Protein AF-A0A7K7Z071-F1 (afdb_monomer_lite)

Secondary structure (DSSP, 8-state):
---GGGGGTS-HHHHHHHHHTT---PPP-B-TTS-HHHHHHHHHHHT-S-EEEE-TTT--EEEEE-HHHHHHHHHHTTTTSPPPGGGGSBHHHHT-S--SS---EETTSBHHHHHHHHHHH--SEEEEE-TTS-EEEEEEHHHHHHHHHTT-TT-TTSBHHHHHHT-SS---S-----TTSBHHHHHHHHHH---

Radius of gyration: 19.68 Å; chains: 1; bounding box: 47×42×48 Å

Structure (mmCIF, N/CA/C/O backbone):
data_AF-A0A7K7Z071-F1
#
_entry.id   AF-A0A7K7Z071-F1
#
loop_
_atom_site.group_PDB
_atom_site.id
_atom_site.type_symbol
_atom_site.label_atom_id
_atom_site.label_alt_id
_atom_site.label_comp_id
_atom_site.label_asym_id
_atom_site.label_entity_id
_atom_site.label_seq_id
_atom_site.pdbx_PDB_ins_code
_atom_site.Cartn_x
_atom_site.Cartn_y
_atom_site.Cartn_z
_atom_site.occupancy
_atom_site.B_iso_or_equiv
_atom_site.auth_seq_id
_atom_site.auth_comp_id
_atom_site.auth_asym_id
_atom_site.auth_atom_id
_atom_site.pdbx_PDB_model_num
ATOM 1 N N . GLN A 1 1 ? 2.706 -20.287 21.149 1.00 44.19 1 GLN A N 1
ATOM 2 C CA . GLN A 1 1 ? 2.691 -18.811 21.102 1.00 44.19 1 GLN A CA 1
ATOM 3 C C . GLN A 1 1 ? 4.140 -18.374 21.093 1.00 44.19 1 GLN A C 1
ATOM 5 O O . GLN A 1 1 ? 4.819 -18.647 22.069 1.00 44.19 1 GLN A O 1
ATOM 10 N N . VAL A 1 2 ? 4.618 -17.816 19.980 1.00 44.00 2 VAL A N 1
ATOM 11 C CA . VAL A 1 2 ? 5.956 -17.203 19.903 1.00 44.00 2 VAL A CA 1
ATOM 12 C C . VAL A 1 2 ? 5.896 -15.954 20.774 1.00 44.00 2 VAL A C 1
ATOM 14 O O . VAL A 1 2 ? 5.033 -15.101 20.547 1.00 44.00 2 VAL A O 1
ATOM 17 N N . GLN A 1 3 ? 6.712 -15.884 21.824 1.00 52.66 3 GLN A N 1
ATOM 18 C CA . GLN A 1 3 ? 6.790 -14.670 22.634 1.00 52.66 3 GLN A CA 1
ATOM 19 C C . GLN A 1 3 ? 7.454 -13.582 21.788 1.00 52.66 3 GLN A C 1
ATOM 21 O O . GLN A 1 3 ? 8.418 -13.851 21.083 1.00 52.66 3 GLN A O 1
ATOM 26 N N . ILE A 1 4 ? 6.950 -12.349 21.842 1.00 59.62 4 ILE A N 1
ATOM 27 C CA . ILE A 1 4 ? 7.435 -11.238 21.006 1.00 59.62 4 ILE A CA 1
ATOM 28 C C . ILE A 1 4 ? 8.963 -11.018 21.125 1.00 59.62 4 ILE A C 1
ATOM 30 O O . ILE A 1 4 ? 9.595 -10.613 20.154 1.00 59.62 4 ILE A O 1
ATOM 34 N N . TYR A 1 5 ? 9.570 -11.362 22.265 1.00 55.22 5 TYR A N 1
ATOM 35 C CA . TYR A 1 5 ? 11.022 -11.312 22.482 1.00 55.22 5 TYR A CA 1
ATOM 36 C C . TYR A 1 5 ? 11.827 -12.260 21.579 1.00 55.22 5 TYR A C 1
ATOM 38 O O . TYR A 1 5 ? 12.978 -11.975 21.269 1.00 55.22 5 TYR A O 1
ATOM 46 N N . GLU A 1 6 ? 11.229 -13.352 21.099 1.00 62.66 6 GLU A N 1
ATOM 47 C CA . GLU A 1 6 ? 11.878 -14.274 20.160 1.00 62.66 6 GLU A CA 1
ATOM 48 C C . GLU A 1 6 ? 12.034 -13.639 18.767 1.00 62.66 6 GLU A C 1
ATOM 50 O O . GLU A 1 6 ? 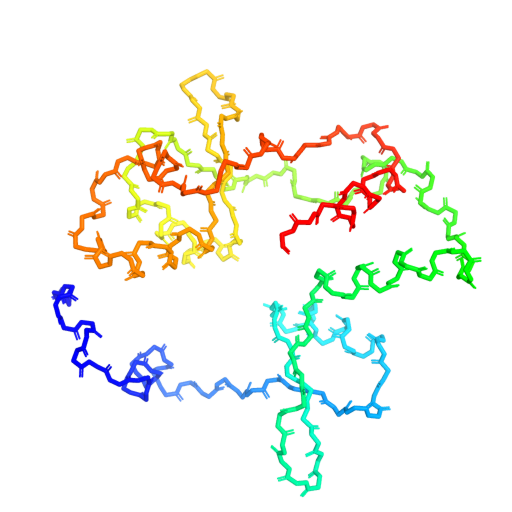12.892 -14.053 17.995 1.00 62.66 6 GLU A O 1
ATOM 55 N N . VAL A 1 7 ? 11.260 -12.597 18.429 1.00 67.19 7 VAL A N 1
ATOM 56 C CA . VAL A 1 7 ? 11.321 -11.953 17.104 1.00 67.19 7 VAL A CA 1
ATOM 57 C C . VAL A 1 7 ? 12.711 -11.373 16.813 1.00 67.19 7 VAL A C 1
ATOM 59 O O . VAL A 1 7 ? 13.150 -11.447 15.664 1.00 67.19 7 VAL A O 1
ATOM 62 N N . GLU A 1 8 ? 13.409 -10.841 17.825 1.00 71.19 8 GLU A N 1
ATOM 63 C CA . GLU A 1 8 ? 14.759 -10.270 17.673 1.00 71.19 8 GLU A CA 1
ATOM 64 C C . GLU A 1 8 ? 15.859 -11.338 17.522 1.00 71.19 8 GLU A C 1
ATOM 66 O O . GLU A 1 8 ? 16.897 -11.062 16.921 1.00 71.19 8 GLU A O 1
ATOM 71 N N . GLU A 1 9 ? 15.624 -12.565 17.994 1.00 80.31 9 GLU A N 1
ATOM 72 C CA . GLU A 1 9 ? 16.598 -13.669 17.939 1.00 80.31 9 GLU A CA 1
ATOM 73 C C . GLU A 1 9 ? 16.594 -14.401 16.584 1.00 80.31 9 GLU A C 1
ATOM 75 O O . GLU A 1 9 ? 17.554 -15.077 16.201 1.00 80.31 9 GLU A O 1
ATOM 80 N N . HIS A 1 10 ? 15.512 -14.267 15.817 1.00 82.00 10 HIS A N 1
ATOM 81 C CA . HIS A 1 10 ? 15.384 -14.897 14.510 1.00 82.00 10 HIS A CA 1
ATOM 82 C C . HIS A 1 10 ? 16.082 -14.097 13.397 1.00 82.00 10 HIS A C 1
ATOM 84 O O . HIS A 1 10 ? 15.976 -12.876 13.288 1.00 82.00 10 HIS A O 1
ATOM 90 N N . LYS A 1 11 ? 16.725 -14.811 12.464 1.00 89.00 11 LYS A N 1
ATOM 91 C CA . LYS A 1 11 ? 17.252 -14.236 11.216 1.00 89.00 11 LYS A CA 1
ATOM 92 C C . LYS A 1 11 ? 16.148 -14.158 10.157 1.00 89.00 11 LYS A C 1
ATOM 94 O O . LYS A 1 11 ? 15.183 -14.918 10.179 1.00 89.00 11 LYS A O 1
ATOM 99 N N . ILE A 1 12 ? 16.327 -13.296 9.151 1.00 88.69 12 ILE A N 1
ATOM 100 C CA . ILE A 1 12 ? 15.419 -13.232 7.985 1.00 88.69 12 ILE A CA 1
ATOM 101 C C . ILE A 1 12 ? 15.274 -14.613 7.324 1.00 88.69 12 ILE A C 1
ATOM 103 O O . ILE A 1 12 ? 14.183 -14.983 6.898 1.00 88.69 12 ILE A O 1
ATOM 107 N N . GLU A 1 13 ? 16.366 -15.374 7.252 1.00 88.88 13 GLU A N 1
ATOM 108 C CA . GLU A 1 13 ? 16.393 -16.740 6.724 1.00 88.88 13 GLU A CA 1
ATOM 109 C C . GLU A 1 13 ? 15.439 -17.673 7.481 1.00 88.88 13 GLU A C 1
ATOM 111 O O . GLU A 1 13 ? 14.549 -18.257 6.864 1.00 88.88 13 GLU A O 1
ATOM 116 N N . THR A 1 14 ? 15.532 -17.722 8.814 1.00 88.75 14 THR A N 1
ATOM 117 C CA . THR A 1 14 ? 14.707 -18.626 9.630 1.00 88.75 14 THR A CA 1
ATOM 118 C C . THR A 1 14 ? 13.226 -18.249 9.572 1.00 88.75 14 THR A C 1
ATOM 120 O O . THR A 1 14 ? 12.366 -19.120 9.450 1.00 88.75 14 THR A O 1
ATOM 123 N N . TRP A 1 15 ? 12.898 -16.952 9.556 1.00 87.38 15 TRP A N 1
ATOM 124 C CA . TRP A 1 15 ? 11.522 -16.491 9.333 1.00 87.38 15 TRP A CA 1
ATOM 125 C C . TRP A 1 15 ? 10.978 -16.881 7.959 1.00 87.38 15 TRP A C 1
ATOM 127 O O . TRP A 1 15 ? 9.810 -17.257 7.841 1.00 87.38 15 TRP A O 1
ATOM 137 N N . ARG A 1 16 ? 11.799 -16.791 6.906 1.00 87.62 16 ARG A N 1
ATOM 138 C CA . ARG A 1 16 ? 11.384 -17.177 5.552 1.00 87.62 16 ARG A CA 1
ATOM 139 C C . ARG A 1 16 ? 11.086 -18.664 5.468 1.00 87.62 16 ARG A C 1
ATOM 141 O O . ARG A 1 16 ? 10.079 -19.015 4.863 1.00 87.62 16 ARG A O 1
ATOM 148 N N . GLU A 1 17 ? 11.910 -19.511 6.070 1.00 86.75 17 GLU A N 1
ATOM 149 C CA . GLU A 1 17 ? 11.680 -20.959 6.107 1.00 86.75 17 GLU A CA 1
ATOM 150 C C . GLU A 1 17 ? 10.373 -21.304 6.825 1.00 86.75 17 GLU A C 1
ATOM 152 O O . GLU A 1 17 ? 9.529 -22.006 6.263 1.00 86.75 17 GLU A O 1
ATOM 157 N N . LEU A 1 18 ? 10.159 -20.731 8.015 1.00 86.19 18 LEU A N 1
ATOM 158 C CA . LEU A 1 18 ? 8.945 -20.933 8.809 1.00 86.19 18 LEU A CA 1
ATOM 159 C C . LEU A 1 18 ? 7.682 -20.445 8.093 1.00 86.19 18 LEU A C 1
ATOM 161 O O . LEU A 1 18 ? 6.667 -21.138 8.087 1.00 86.19 18 LEU A O 1
ATOM 165 N N . TYR A 1 19 ? 7.734 -19.261 7.480 1.00 83.56 19 TYR A N 1
ATOM 166 C CA . TYR A 1 19 ? 6.581 -18.673 6.798 1.00 83.56 19 TYR A CA 1
ATOM 167 C C . TYR A 1 19 ? 6.249 -19.387 5.488 1.00 83.56 19 TYR A C 1
ATOM 169 O O . TYR A 1 19 ? 5.081 -19.540 5.129 1.00 83.56 19 TYR A O 1
ATOM 177 N N . LEU A 1 20 ? 7.275 -19.790 4.740 1.00 84.00 20 LEU A N 1
ATOM 178 C CA . LEU A 1 20 ? 7.083 -20.456 3.461 1.00 84.00 20 LEU A CA 1
ATOM 179 C C . LEU A 1 20 ? 6.743 -21.936 3.630 1.00 84.00 20 LEU A C 1
ATOM 181 O O . LEU A 1 20 ? 6.145 -22.491 2.714 1.00 84.00 20 LEU A O 1
ATOM 185 N N . GLN A 1 21 ? 7.081 -22.566 4.761 1.00 81.81 21 GLN A N 1
ATOM 186 C CA . GLN A 1 21 ? 6.798 -23.982 5.038 1.00 81.81 21 GLN A CA 1
ATOM 187 C C . GLN A 1 21 ? 7.229 -24.902 3.876 1.00 81.81 21 GLN A C 1
ATOM 189 O O . GLN A 1 21 ? 6.513 -25.818 3.481 1.00 81.81 21 GLN A O 1
ATOM 194 N N . GLY A 1 22 ? 8.377 -24.607 3.257 1.00 72.75 22 GLY A N 1
ATOM 195 C CA . GLY A 1 22 ? 8.880 -25.324 2.075 1.00 72.75 22 GLY A CA 1
ATOM 196 C C . GLY A 1 22 ? 8.283 -24.896 0.722 1.00 72.75 22 GLY A C 1
ATOM 197 O O . GLY A 1 22 ? 8.722 -25.382 -0.318 1.00 72.75 22 GLY A O 1
ATOM 198 N N . SER A 1 23 ? 7.330 -23.958 0.683 1.00 77.50 23 SER A N 1
ATOM 199 C CA . SER A 1 23 ? 6.797 -23.370 -0.553 1.00 77.50 23 SER A CA 1
ATOM 200 C C . SER A 1 23 ? 7.772 -22.359 -1.162 1.00 77.50 23 SER A C 1
ATOM 202 O O . SER A 1 23 ? 8.004 -21.272 -0.631 1.00 77.50 23 SER A O 1
ATOM 204 N N . LEU A 1 24 ? 8.318 -22.674 -2.335 1.00 74.19 24 LEU A N 1
ATOM 205 C CA . LEU A 1 24 ? 9.135 -21.729 -3.091 1.00 74.19 24 LEU A CA 1
ATOM 206 C C . LEU A 1 24 ? 8.249 -20.639 -3.708 1.00 74.19 24 LEU A C 1
ATOM 208 O O . LEU A 1 24 ? 7.509 -20.876 -4.661 1.00 74.19 24 LEU A O 1
ATOM 212 N N . LYS A 1 25 ? 8.367 -19.412 -3.194 1.00 81.75 25 LYS A N 1
ATOM 213 C CA . LYS A 1 25 ? 7.889 -18.201 -3.874 1.00 81.75 25 LYS A CA 1
ATOM 214 C C . LYS A 1 25 ? 9.086 -17.493 -4.506 1.00 81.75 25 LYS A C 1
ATOM 216 O O . LYS A 1 25 ? 9.781 -16.763 -3.790 1.00 81.75 25 LYS A O 1
ATOM 221 N N . PRO A 1 26 ? 9.368 -17.728 -5.801 1.00 87.62 26 PRO A N 1
ATOM 222 C CA . PRO A 1 26 ? 10.501 -17.098 -6.459 1.00 87.62 26 PRO A CA 1
ATOM 223 C C . PRO A 1 26 ? 10.331 -15.578 -6.459 1.00 87.62 26 PRO A C 1
ATOM 225 O O . PRO A 1 26 ? 9.215 -15.058 -6.560 1.00 87.62 26 PRO A O 1
ATOM 228 N N . LEU A 1 27 ? 11.450 -14.868 -6.326 1.00 92.19 27 LEU A N 1
ATOM 229 C CA . LEU A 1 27 ? 11.461 -13.417 -6.428 1.00 92.19 27 LEU A CA 1
ATOM 230 C C . LEU A 1 27 ? 11.048 -13.018 -7.845 1.00 92.19 27 LEU A C 1
ATOM 232 O O . LEU A 1 27 ? 11.664 -13.437 -8.821 1.00 92.19 27 LEU A O 1
ATOM 236 N N . VAL A 1 28 ? 10.024 -12.181 -7.946 1.00 96.25 28 VAL A N 1
ATOM 237 C CA . VAL A 1 28 ? 9.636 -11.548 -9.205 1.00 96.25 28 VAL A CA 1
ATOM 238 C C . VAL A 1 28 ? 10.472 -10.285 -9.362 1.00 96.25 28 VAL A C 1
ATOM 240 O O . VAL A 1 28 ? 10.480 -9.446 -8.463 1.00 96.25 28 VAL A O 1
ATOM 243 N N . TYR A 1 29 ? 11.169 -10.151 -10.484 1.00 97.19 29 TYR A N 1
ATOM 244 C CA . TYR A 1 29 ? 12.011 -9.002 -10.812 1.00 97.19 29 TYR A CA 1
ATOM 245 C C . TYR A 1 29 ? 11.895 -8.667 -12.302 1.00 97.19 29 TYR A C 1
ATOM 247 O O . TYR A 1 29 ? 11.277 -9.408 -13.068 1.00 97.19 29 TYR A O 1
ATOM 255 N N . ILE A 1 30 ? 12.474 -7.538 -12.703 1.00 97.94 30 ILE A N 1
ATOM 256 C CA . ILE A 1 30 ? 12.499 -7.078 -14.091 1.00 97.94 30 ILE A CA 1
ATOM 257 C C . ILE A 1 30 ? 13.903 -6.588 -14.480 1.00 97.94 30 ILE A C 1
ATOM 259 O O . ILE A 1 30 ? 14.662 -6.146 -13.616 1.00 97.94 30 ILE A O 1
ATOM 263 N N . SER A 1 31 ? 14.263 -6.673 -15.762 1.00 97.62 31 SER A N 1
ATOM 264 C CA . SER A 1 31 ? 15.505 -6.098 -16.296 1.00 97.62 31 SER A CA 1
ATOM 265 C C . SER A 1 31 ? 15.337 -4.597 -16.570 1.00 97.62 31 SER A C 1
ATOM 267 O O . SER A 1 31 ? 14.242 -4.181 -16.958 1.00 97.62 31 SER A O 1
ATOM 269 N N . PRO A 1 32 ? 16.393 -3.766 -16.449 1.00 96.75 32 PRO A N 1
ATOM 270 C CA . PRO A 1 32 ? 16.332 -2.355 -16.844 1.00 96.75 32 PRO A CA 1
ATOM 271 C C . PRO A 1 32 ? 15.982 -2.127 -18.325 1.00 96.75 32 PRO A C 1
ATOM 273 O O . PRO A 1 32 ? 15.571 -1.026 -18.675 1.00 96.75 32 PRO A O 1
ATOM 276 N N . SER A 1 33 ? 16.132 -3.135 -19.193 1.00 96.31 33 SER A N 1
ATOM 277 C CA . SER A 1 33 ? 15.772 -3.048 -20.615 1.00 96.31 33 SER A CA 1
ATOM 278 C C . SER A 1 33 ? 14.302 -3.364 -20.917 1.00 96.31 33 SER A C 1
ATOM 280 O O . SER A 1 33 ? 13.860 -3.152 -22.047 1.00 96.31 33 SER A O 1
ATOM 282 N N . ASN A 1 34 ? 13.532 -3.877 -19.950 1.00 97.62 34 ASN A N 1
ATOM 283 C CA . ASN A 1 34 ? 12.107 -4.138 -20.149 1.00 97.62 34 ASN A CA 1
ATOM 284 C C . ASN A 1 34 ? 11.280 -2.846 -20.114 1.00 97.62 34 ASN A C 1
ATOM 286 O O . ASN A 1 34 ? 11.696 -1.821 -19.572 1.00 97.62 34 ASN A O 1
ATOM 290 N N . SER A 1 35 ? 10.066 -2.908 -20.663 1.00 97.62 35 SER A N 1
ATOM 291 C CA . SER A 1 35 ? 9.188 -1.744 -20.729 1.00 97.62 35 SER A CA 1
ATOM 292 C C . SER A 1 35 ? 8.519 -1.433 -19.384 1.00 97.62 35 SER A C 1
ATOM 294 O O . SER A 1 35 ? 8.309 -2.303 -18.533 1.00 97.62 35 SER A O 1
ATOM 296 N N . LEU A 1 36 ? 8.084 -0.180 -19.212 1.00 95.50 36 LEU A N 1
ATOM 297 C CA . LEU A 1 36 ? 7.257 0.213 -18.067 1.00 95.50 36 LEU A CA 1
ATOM 298 C C . LEU A 1 36 ? 5.914 -0.538 -18.044 1.00 95.50 36 LEU A C 1
ATOM 300 O O . LEU A 1 36 ? 5.374 -0.802 -16.970 1.00 95.50 36 LEU A O 1
ATOM 304 N N . PHE A 1 37 ? 5.392 -0.916 -19.214 1.00 96.12 37 PHE A N 1
ATOM 305 C CA . PHE A 1 37 ? 4.187 -1.734 -19.326 1.00 96.12 37 PHE A CA 1
ATOM 306 C C . PHE A 1 37 ? 4.393 -3.118 -18.701 1.00 96.12 37 PHE A C 1
ATOM 308 O O . PHE A 1 37 ? 3.570 -3.542 -17.891 1.00 96.12 37 PHE A O 1
ATOM 315 N N . ASP A 1 38 ? 5.518 -3.778 -18.990 1.00 98.00 38 ASP A N 1
ATOM 316 C CA . ASP A 1 38 ? 5.863 -5.072 -18.388 1.00 98.00 38 ASP A CA 1
ATOM 317 C C . ASP A 1 38 ? 5.993 -4.958 -16.864 1.00 98.00 38 ASP A C 1
ATOM 319 O O . ASP A 1 38 ? 5.538 -5.836 -16.128 1.00 98.00 38 ASP A O 1
ATOM 323 N N . ALA A 1 39 ? 6.553 -3.845 -16.375 1.00 97.88 39 ALA A N 1
ATOM 324 C CA . ALA A 1 39 ? 6.645 -3.570 -14.944 1.00 97.88 39 ALA A CA 1
ATOM 325 C C . ALA A 1 39 ? 5.258 -3.447 -14.289 1.00 97.88 39 ALA A C 1
ATOM 327 O O . ALA A 1 39 ? 5.001 -4.087 -13.267 1.00 97.88 39 ALA A O 1
ATOM 328 N N . VAL A 1 40 ? 4.347 -2.667 -14.885 1.00 97.38 40 VAL A N 1
ATOM 329 C CA . VAL A 1 40 ? 2.960 -2.521 -14.403 1.00 97.38 40 VAL A CA 1
ATOM 330 C C . VAL A 1 40 ? 2.227 -3.859 -14.449 1.00 97.38 40 VAL A C 1
ATOM 332 O O . VAL A 1 40 ? 1.603 -4.257 -13.465 1.00 97.38 40 VAL A O 1
ATOM 335 N N . TYR A 1 41 ? 2.342 -4.587 -15.559 1.00 97.94 41 TYR A N 1
ATOM 336 C CA . TYR A 1 41 ? 1.728 -5.899 -15.719 1.00 97.94 41 TYR A CA 1
ATOM 337 C C . TYR A 1 41 ? 2.236 -6.892 -14.667 1.00 97.94 41 TYR A C 1
ATOM 339 O O . TYR A 1 41 ? 1.435 -7.598 -14.054 1.00 97.94 41 TYR A O 1
ATOM 347 N N . SER A 1 42 ? 3.544 -6.908 -14.394 1.00 97.44 42 SER A N 1
ATOM 348 C CA . SER A 1 42 ? 4.159 -7.775 -13.386 1.00 97.44 42 SER A CA 1
ATOM 349 C C . SER A 1 42 ? 3.670 -7.458 -11.966 1.00 97.44 42 SER A C 1
ATOM 351 O O . SER A 1 42 ? 3.254 -8.369 -11.243 1.00 97.44 42 SER A O 1
ATOM 353 N N . LEU A 1 43 ? 3.618 -6.174 -11.585 1.00 97.31 43 LEU A N 1
ATOM 354 C CA . LEU A 1 43 ? 3.085 -5.733 -10.288 1.00 97.31 43 LEU A CA 1
ATOM 355 C C . LEU A 1 43 ? 1.643 -6.227 -10.064 1.00 97.31 43 LEU A C 1
ATOM 357 O O . LEU A 1 43 ? 1.335 -6.790 -9.009 1.00 97.31 43 LEU A O 1
ATOM 361 N N . ILE A 1 44 ? 0.781 -6.075 -11.076 1.00 95.44 44 ILE A N 1
ATOM 362 C CA . ILE A 1 44 ? -0.634 -6.473 -11.026 1.00 95.44 44 ILE A CA 1
ATOM 363 C C . ILE A 1 44 ? -0.776 -7.999 -11.009 1.00 95.44 44 ILE A C 1
ATOM 365 O O . ILE A 1 44 ? -1.437 -8.551 -10.127 1.00 95.44 44 ILE A O 1
ATOM 369 N N . LYS A 1 45 ? -0.131 -8.694 -11.955 1.00 96.06 45 LYS A N 1
ATOM 370 C CA . LYS A 1 45 ? -0.226 -10.152 -12.124 1.00 96.06 45 LYS A CA 1
ATOM 371 C C . LYS A 1 45 ? 0.214 -10.897 -10.871 1.00 96.06 45 LYS A C 1
ATOM 373 O O . LYS A 1 45 ? -0.450 -11.842 -10.450 1.00 96.06 45 LYS A O 1
ATOM 378 N N . HIS A 1 46 ? 1.319 -10.467 -10.269 1.00 94.44 46 HIS A N 1
ATOM 379 C CA . HIS A 1 46 ? 1.883 -11.117 -9.090 1.00 94.44 46 HIS A CA 1
ATOM 380 C C . HIS A 1 46 ? 1.332 -10.562 -7.768 1.00 94.44 46 HIS A C 1
ATOM 382 O O . HIS A 1 46 ? 1.668 -11.093 -6.711 1.00 94.44 46 HIS A O 1
ATOM 388 N N . LYS A 1 47 ? 0.456 -9.544 -7.812 1.00 93.31 47 LYS A N 1
ATOM 389 C CA . LYS A 1 47 ? -0.134 -8.877 -6.637 1.00 93.31 47 LYS A CA 1
ATOM 390 C C . LYS A 1 47 ? 0.936 -8.390 -5.650 1.00 93.31 47 LYS A C 1
ATOM 392 O O . LYS A 1 47 ? 0.826 -8.589 -4.439 1.00 93.31 47 LYS A O 1
ATOM 397 N N . ILE A 1 48 ? 1.989 -7.769 -6.180 1.00 94.50 48 ILE A N 1
ATOM 398 C CA . ILE A 1 48 ? 3.132 -7.259 -5.412 1.00 94.50 48 ILE A CA 1
ATOM 399 C C . ILE A 1 48 ? 3.226 -5.739 -5.518 1.00 94.50 48 ILE A C 1
ATOM 401 O O . ILE A 1 48 ? 2.861 -5.140 -6.519 1.00 94.50 48 ILE A O 1
ATOM 405 N N . HIS A 1 49 ? 3.742 -5.100 -4.469 1.00 94.31 49 HIS A N 1
ATOM 406 C CA . HIS A 1 49 ? 3.848 -3.636 -4.391 1.00 94.31 49 HIS A CA 1
ATOM 407 C C . HIS A 1 49 ? 5.265 -3.117 -4.675 1.00 94.31 49 HIS A C 1
ATOM 409 O O . HIS A 1 49 ? 5.462 -1.907 -4.797 1.00 94.31 49 HIS A O 1
ATOM 415 N N . ARG A 1 50 ? 6.246 -4.023 -4.727 1.00 96.38 50 ARG A N 1
ATOM 416 C CA . ARG A 1 50 ? 7.673 -3.743 -4.891 1.00 96.38 50 ARG A CA 1
ATOM 417 C C . ARG A 1 50 ? 8.213 -4.681 -5.961 1.00 96.38 50 ARG A C 1
ATOM 419 O O . ARG A 1 50 ? 8.158 -5.892 -5.768 1.00 96.38 50 ARG A O 1
ATOM 426 N N . LEU A 1 51 ? 8.710 -4.120 -7.057 1.00 98.12 51 LEU A N 1
ATOM 427 C CA . LEU A 1 51 ? 9.303 -4.860 -8.165 1.00 98.12 51 LEU A CA 1
ATOM 428 C C . LEU A 1 51 ? 10.780 -4.460 -8.294 1.00 98.12 51 LEU A C 1
ATOM 430 O O . LEU A 1 51 ? 11.065 -3.338 -8.720 1.00 98.12 51 LEU A O 1
ATOM 434 N N . PRO A 1 52 ? 11.725 -5.324 -7.892 1.00 98.06 52 PRO A N 1
ATOM 435 C CA . PRO A 1 52 ? 13.147 -5.073 -8.073 1.00 98.06 52 PRO A CA 1
ATOM 436 C C . PRO A 1 52 ? 13.521 -4.988 -9.554 1.00 98.06 52 PRO A C 1
ATOM 438 O O . PRO A 1 52 ? 13.105 -5.826 -10.356 1.00 98.06 52 PRO A O 1
ATOM 441 N N . VAL A 1 53 ? 14.341 -3.997 -9.892 1.00 98.06 53 VAL A N 1
ATOM 442 C CA . VAL A 1 53 ? 15.019 -3.873 -11.183 1.00 98.06 53 VAL A CA 1
ATOM 443 C C . VAL A 1 53 ? 16.426 -4.420 -11.004 1.00 98.06 53 VAL A C 1
ATOM 445 O O . VAL A 1 53 ? 17.205 -3.862 -10.230 1.00 98.06 53 VAL A O 1
ATOM 448 N N . ILE A 1 54 ? 16.732 -5.521 -11.682 1.00 98.06 54 ILE A N 1
ATOM 449 C CA . ILE A 1 54 ? 17.991 -6.252 -11.523 1.00 98.06 54 ILE A CA 1
ATOM 450 C C . ILE A 1 54 ? 18.725 -6.276 -12.858 1.00 98.06 54 ILE A C 1
ATOM 452 O O . ILE A 1 54 ? 18.147 -6.620 -13.892 1.00 98.06 54 ILE A O 1
ATOM 456 N N . GLU A 1 55 ? 20.003 -5.909 -12.840 1.00 97.00 55 GLU A N 1
ATOM 457 C CA . GLU A 1 55 ? 20.868 -6.022 -14.009 1.00 97.00 55 GLU A CA 1
ATOM 458 C C . GLU A 1 55 ? 21.220 -7.501 -14.260 1.00 97.00 55 GLU A C 1
ATOM 460 O O . GLU A 1 55 ? 21.829 -8.128 -13.392 1.00 97.00 55 GLU A O 1
ATOM 465 N N . PRO A 1 56 ? 20.882 -8.084 -15.428 1.00 94.31 56 PRO A N 1
ATOM 466 C CA . PRO A 1 56 ? 21.038 -9.524 -15.647 1.00 94.31 56 PRO A CA 1
ATOM 467 C C . PRO A 1 56 ? 22.486 -10.023 -15.635 1.00 94.31 56 PRO A C 1
ATOM 469 O O . PRO A 1 56 ? 22.716 -11.185 -15.324 1.00 94.31 56 PRO A O 1
ATOM 472 N N . VAL A 1 57 ? 23.447 -9.170 -16.008 1.00 94.12 57 VAL A N 1
ATOM 473 C CA . VAL A 1 57 ? 24.857 -9.568 -16.158 1.00 94.12 57 VAL A CA 1
ATOM 474 C C . VAL A 1 57 ? 25.575 -9.582 -14.811 1.00 94.12 57 VAL A C 1
ATOM 476 O O . VAL A 1 57 ? 26.224 -10.565 -14.475 1.00 94.12 57 VAL A O 1
ATOM 479 N N . SER A 1 58 ? 25.461 -8.503 -14.035 1.00 95.38 58 SER A N 1
ATOM 480 C CA . SER A 1 58 ? 26.129 -8.382 -12.734 1.00 95.38 58 SER A CA 1
ATOM 481 C C . SER A 1 58 ? 25.328 -8.991 -11.581 1.00 95.38 58 SER A C 1
ATOM 483 O O . SER A 1 58 ? 25.900 -9.313 -10.544 1.00 95.38 58 SER A O 1
ATOM 485 N N . GLY A 1 59 ? 24.005 -9.117 -11.732 1.00 93.94 59 GLY A N 1
ATOM 486 C CA . GLY A 1 59 ? 23.091 -9.458 -10.641 1.00 93.94 59 GLY A CA 1
ATOM 487 C C . GLY A 1 59 ? 22.798 -8.291 -9.690 1.00 93.94 59 GLY A C 1
ATOM 488 O O . GLY A 1 59 ? 22.120 -8.484 -8.680 1.00 93.94 59 GLY A O 1
ATOM 489 N N . ASN A 1 60 ? 23.274 -7.078 -9.993 1.00 97.06 60 ASN A N 1
ATOM 490 C CA . ASN A 1 60 ? 23.077 -5.913 -9.136 1.00 97.06 60 ASN A CA 1
ATOM 491 C C . ASN A 1 60 ? 21.609 -5.478 -9.094 1.00 97.06 60 ASN A C 1
ATOM 493 O O . ASN A 1 60 ? 20.941 -5.351 -10.124 1.00 97.06 60 ASN A O 1
ATOM 497 N N . VAL A 1 61 ? 21.123 -5.163 -7.891 1.00 97.31 61 VAL A N 1
ATOM 498 C CA . VAL A 1 61 ? 19.814 -4.530 -7.699 1.00 97.31 61 VAL A CA 1
ATOM 499 C C . VAL A 1 61 ? 19.964 -3.032 -7.941 1.00 97.31 61 VAL A C 1
ATOM 501 O O . VAL A 1 61 ? 20.534 -2.315 -7.123 1.00 97.31 61 VAL A O 1
ATOM 504 N N . LEU A 1 62 ? 19.445 -2.558 -9.071 1.00 97.12 62 LEU A N 1
ATOM 505 C CA . LEU A 1 62 ? 19.554 -1.160 -9.486 1.00 97.12 62 LEU A CA 1
ATOM 506 C C . LEU A 1 62 ? 18.499 -0.280 -8.810 1.00 97.12 62 LEU A C 1
ATOM 508 O O . LEU A 1 62 ? 18.765 0.862 -8.438 1.00 97.12 62 LEU A O 1
ATOM 512 N N . HIS A 1 63 ? 17.269 -0.789 -8.691 1.00 96.25 63 HIS A N 1
ATOM 513 C CA . HIS A 1 63 ? 16.138 -0.017 -8.176 1.00 96.25 63 HIS A CA 1
ATOM 514 C C . HIS A 1 63 ? 15.010 -0.914 -7.644 1.00 96.25 63 HIS A C 1
ATOM 516 O O . HIS A 1 63 ? 14.967 -2.107 -7.929 1.00 96.25 63 HIS A O 1
ATOM 522 N N . ILE A 1 64 ? 14.067 -0.338 -6.892 1.00 97.44 64 ILE A N 1
ATOM 523 C CA . ILE A 1 64 ? 12.799 -0.976 -6.512 1.00 97.44 64 ILE A CA 1
ATOM 524 C C . ILE A 1 64 ? 11.642 -0.110 -7.022 1.00 97.44 64 ILE A C 1
ATOM 526 O O . ILE A 1 64 ? 11.319 0.939 -6.449 1.00 97.44 64 ILE A O 1
ATOM 530 N N . LEU A 1 65 ? 10.988 -0.577 -8.083 1.00 97.19 65 LEU A N 1
ATOM 531 C CA . LEU A 1 65 ? 9.811 0.062 -8.658 1.00 97.19 65 LEU A CA 1
ATOM 532 C C . LEU A 1 65 ? 8.575 -0.178 -7.784 1.00 97.19 65 LEU A C 1
ATOM 534 O O . LEU A 1 65 ? 8.373 -1.258 -7.224 1.00 97.19 65 LEU A O 1
ATOM 538 N N . THR A 1 66 ? 7.729 0.846 -7.682 1.00 95.44 66 THR A N 1
ATOM 539 C CA . THR A 1 66 ? 6.467 0.816 -6.932 1.00 95.44 66 THR A CA 1
ATOM 540 C C . THR A 1 66 ? 5.365 1.487 -7.741 1.00 95.44 66 THR A C 1
ATOM 542 O O . THR A 1 66 ? 5.644 2.384 -8.539 1.00 95.44 66 THR A O 1
ATOM 545 N N . HIS A 1 67 ? 4.104 1.125 -7.480 1.00 94.31 67 HIS A N 1
ATOM 546 C CA . HIS A 1 67 ? 2.941 1.780 -8.093 1.00 94.31 67 HIS A CA 1
ATOM 547 C C . HIS A 1 67 ? 2.992 3.312 -7.952 1.00 94.31 67 HIS A C 1
ATOM 549 O O . HIS A 1 67 ? 2.790 4.021 -8.933 1.00 94.31 67 HIS A O 1
ATOM 555 N N . LYS A 1 68 ? 3.358 3.822 -6.763 1.00 90.44 68 LYS A N 1
ATOM 556 C CA . LYS A 1 68 ? 3.498 5.265 -6.494 1.00 90.44 68 LYS A CA 1
ATOM 557 C C . LYS A 1 68 ? 4.518 5.927 -7.424 1.00 90.44 68 LYS A C 1
ATOM 559 O O . LYS A 1 68 ? 4.238 6.982 -7.980 1.00 90.44 68 LYS A O 1
ATOM 564 N N . ARG A 1 69 ? 5.697 5.320 -7.617 1.00 92.62 69 ARG A N 1
ATOM 565 C CA . ARG A 1 69 ? 6.736 5.893 -8.494 1.00 92.62 69 ARG A CA 1
ATOM 566 C C . ARG A 1 69 ? 6.327 5.869 -9.960 1.00 92.62 69 ARG A C 1
ATOM 568 O O . ARG A 1 69 ? 6.596 6.840 -10.656 1.00 92.62 69 ARG A O 1
ATOM 575 N N . ILE A 1 70 ? 5.672 4.798 -10.406 1.00 93.88 70 ILE A N 1
ATOM 576 C CA . ILE A 1 70 ? 5.170 4.690 -11.780 1.00 93.88 70 ILE A CA 1
ATOM 577 C C . ILE A 1 70 ? 4.099 5.754 -12.034 1.00 93.88 70 ILE A C 1
ATOM 579 O O . ILE A 1 70 ? 4.200 6.490 -13.008 1.00 93.88 70 ILE A O 1
ATOM 583 N N . LEU A 1 71 ? 3.124 5.898 -11.130 1.00 92.31 71 LEU A N 1
ATOM 584 C CA . LEU A 1 71 ? 2.078 6.914 -11.253 1.00 92.31 71 LEU A CA 1
ATOM 585 C C . LEU A 1 71 ? 2.663 8.332 -11.257 1.00 92.31 71 LEU A C 1
ATOM 587 O O . LEU A 1 71 ? 2.310 9.136 -12.112 1.00 92.31 71 LEU A O 1
ATOM 591 N N . LYS A 1 72 ? 3.614 8.618 -10.357 1.00 90.94 72 LYS A N 1
ATOM 592 C CA . LYS A 1 72 ? 4.304 9.913 -10.310 1.00 90.94 72 LYS A CA 1
ATOM 593 C C . LYS A 1 72 ? 5.091 10.190 -11.591 1.00 90.94 72 LYS A C 1
ATOM 595 O O . LYS A 1 72 ? 5.061 11.310 -12.080 1.00 90.94 72 LYS A O 1
ATOM 600 N N . PHE A 1 73 ? 5.770 9.185 -12.145 1.00 91.69 73 PHE A N 1
ATOM 601 C CA . PHE A 1 73 ? 6.455 9.308 -13.431 1.00 91.69 73 PHE A CA 1
ATOM 602 C C . PHE A 1 73 ? 5.465 9.661 -14.548 1.00 91.69 73 PHE A C 1
ATOM 604 O O . PHE A 1 73 ? 5.671 10.650 -15.239 1.00 91.69 73 PHE A O 1
ATOM 611 N N . LEU A 1 74 ? 4.359 8.922 -14.673 1.00 90.44 74 LEU A N 1
ATOM 612 C CA . LEU A 1 74 ? 3.329 9.204 -15.678 1.00 90.44 74 LEU A CA 1
ATOM 613 C C . LEU A 1 74 ? 2.736 10.613 -15.519 1.00 90.44 74 LEU A C 1
ATOM 615 O O . LEU A 1 74 ? 2.551 11.298 -16.516 1.00 90.44 74 LEU A O 1
ATOM 619 N N . HIS A 1 75 ? 2.510 11.064 -14.282 1.00 89.06 75 HIS A N 1
ATOM 620 C CA . HIS A 1 75 ? 2.012 12.410 -13.989 1.00 89.06 75 HIS A CA 1
ATOM 621 C C . HIS A 1 75 ? 3.032 13.519 -14.319 1.00 89.06 75 HIS A C 1
ATOM 623 O O . HIS A 1 75 ? 2.656 14.573 -14.815 1.00 89.06 75 HIS A O 1
ATOM 629 N N . ILE A 1 76 ? 4.336 13.296 -14.108 1.00 89.44 76 ILE A N 1
ATOM 630 C CA . ILE A 1 76 ? 5.384 14.265 -14.496 1.00 89.44 76 ILE A CA 1
ATOM 631 C C . ILE A 1 76 ? 5.412 14.476 -16.018 1.00 89.44 76 ILE A C 1
ATOM 633 O O . ILE A 1 76 ? 5.644 15.589 -16.484 1.00 89.44 76 ILE A O 1
ATOM 637 N N . PHE A 1 77 ? 5.158 13.418 -16.788 1.00 87.94 77 PHE A N 1
ATOM 638 C CA . PHE A 1 77 ? 5.115 13.446 -18.253 1.00 87.94 77 PHE A CA 1
ATOM 639 C C . PHE A 1 77 ? 3.689 13.625 -18.807 1.00 87.94 77 PHE A C 1
ATOM 641 O O . PHE A 1 77 ? 3.439 13.377 -19.984 1.00 87.94 77 PHE A O 1
ATOM 648 N N . ASP A 1 78 ? 2.742 14.082 -17.986 1.00 81.50 78 ASP A N 1
ATOM 649 C CA . ASP A 1 78 ? 1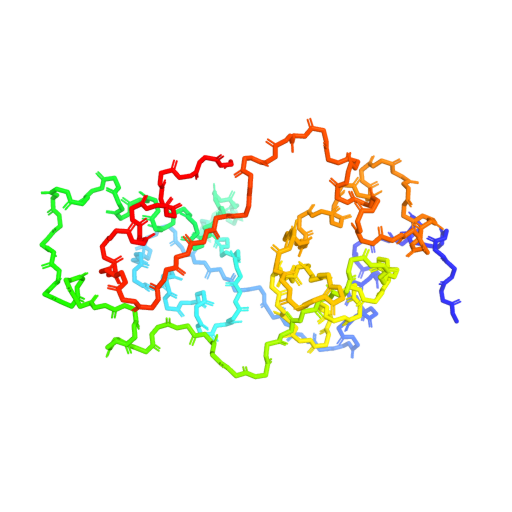.328 14.223 -18.358 1.00 81.50 78 ASP A CA 1
ATOM 650 C C . ASP 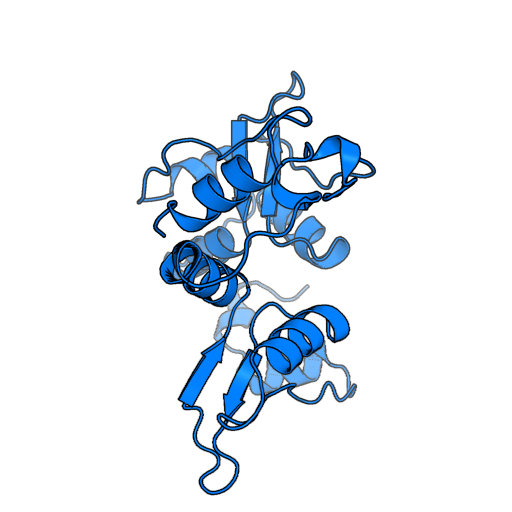A 1 78 ? 1.107 15.173 -19.550 1.00 81.50 78 ASP A C 1
ATOM 652 O O . ASP A 1 78 ? 0.212 14.964 -20.365 1.00 81.50 78 ASP A O 1
ATOM 656 N N . SER A 1 79 ? 1.963 16.187 -19.716 1.00 80.19 79 SER A N 1
ATOM 657 C CA . SER A 1 79 ? 1.911 17.107 -20.860 1.00 80.19 79 SER A CA 1
ATOM 658 C C . SER A 1 79 ? 2.443 16.508 -22.167 1.00 80.19 79 SER A C 1
ATOM 660 O O . SER A 1 79 ? 2.142 17.032 -23.240 1.00 80.19 79 SER A O 1
ATOM 662 N N . THR A 1 80 ? 3.225 15.426 -22.105 1.00 84.50 80 THR A N 1
ATOM 663 C CA . THR A 1 80 ? 3.830 14.778 -23.280 1.00 84.50 80 THR A CA 1
ATOM 664 C C . THR A 1 80 ? 3.102 13.503 -23.699 1.00 84.50 80 THR A C 1
ATOM 666 O O . THR A 1 80 ? 3.308 13.020 -24.813 1.00 84.50 80 THR A O 1
ATOM 669 N N . ILE A 1 81 ? 2.230 12.964 -22.842 1.00 81.44 81 ILE A N 1
ATOM 670 C CA . ILE A 1 81 ? 1.459 11.747 -23.098 1.00 81.44 81 ILE A CA 1
ATOM 671 C C . ILE A 1 81 ? 0.019 12.126 -23.491 1.00 81.44 81 ILE A C 1
ATOM 673 O O . ILE A 1 81 ? -0.639 12.876 -22.771 1.00 81.44 81 ILE A O 1
ATOM 677 N N . PRO A 1 82 ? -0.529 11.598 -24.603 1.00 85.44 82 PRO A N 1
ATOM 678 C CA . PRO A 1 82 ? -1.928 11.819 -24.953 1.00 85.44 82 PRO A CA 1
ATOM 679 C C . PRO A 1 82 ? -2.871 11.359 -23.835 1.00 85.44 82 PRO A C 1
ATOM 681 O O . PRO A 1 82 ? -2.878 10.184 -23.464 1.00 85.44 82 PRO A O 1
ATOM 684 N N . LYS A 1 83 ? -3.707 12.274 -23.330 1.00 84.25 83 LYS A N 1
ATOM 685 C CA . LYS A 1 83 ? -4.663 11.959 -22.264 1.00 84.25 83 LYS A CA 1
ATOM 686 C C . LYS A 1 83 ? -5.795 11.067 -22.781 1.00 84.25 83 LYS A C 1
ATOM 688 O O . LYS A 1 83 ? -6.539 11.474 -23.681 1.00 84.25 83 LYS A O 1
ATOM 693 N N . PRO A 1 84 ? -5.995 9.874 -22.201 1.00 89.25 84 PRO A N 1
ATOM 694 C CA . PRO A 1 84 ? -7.135 9.039 -22.535 1.00 89.25 84 PRO A CA 1
ATOM 695 C C . PRO A 1 84 ? -8.454 9.737 -22.198 1.00 89.25 84 PRO A C 1
ATOM 697 O O . PRO A 1 84 ? -8.609 10.320 -21.127 1.00 89.25 84 PRO A O 1
ATOM 700 N N . ARG A 1 85 ? -9.467 9.593 -23.061 1.00 91.81 85 ARG A N 1
ATOM 701 C CA . ARG A 1 85 ? -10.800 10.186 -22.827 1.00 91.81 85 ARG A CA 1
ATOM 702 C C . ARG A 1 85 ? -11.474 9.680 -21.550 1.00 91.81 85 ARG A C 1
ATOM 704 O O . ARG A 1 85 ? -12.335 10.371 -21.017 1.00 91.81 85 ARG A O 1
ATOM 711 N N . PHE A 1 86 ? -11.101 8.491 -21.071 1.00 93.69 86 PHE A N 1
ATOM 712 C CA . PHE A 1 86 ? -11.662 7.928 -19.846 1.00 93.69 86 PHE A CA 1
ATOM 713 C C . PHE A 1 86 ? -11.265 8.714 -18.592 1.00 93.69 86 PHE A C 1
ATOM 715 O O . PHE A 1 86 ? -11.989 8.628 -17.613 1.00 93.69 86 PHE A O 1
ATOM 722 N N . LEU A 1 87 ? -10.182 9.504 -18.613 1.00 92.81 87 LEU A N 1
ATOM 723 C CA . LEU A 1 87 ? -9.759 10.293 -17.448 1.00 92.81 87 LEU A CA 1
ATOM 724 C C . LEU A 1 87 ? -10.779 11.364 -17.037 1.00 92.81 87 LEU A C 1
ATOM 726 O O . LEU A 1 87 ? -10.852 11.726 -15.869 1.00 92.81 87 LEU A O 1
ATOM 730 N N . LYS A 1 88 ? -11.609 11.809 -17.986 1.00 94.62 88 LYS A N 1
ATOM 731 C CA . LYS A 1 88 ? -12.697 12.765 -17.750 1.00 94.62 88 LYS A CA 1
ATOM 732 C C . LYS A 1 88 ? -13.959 12.126 -17.171 1.00 94.62 88 LYS A C 1
ATOM 734 O O . LYS A 1 88 ? -14.882 12.843 -16.803 1.00 94.62 88 LYS A O 1
ATOM 739 N N . LYS A 1 89 ? -14.039 10.792 -17.157 1.00 97.69 89 LYS A N 1
ATOM 740 C CA . LYS A 1 89 ? -15.139 10.079 -16.505 1.00 97.69 89 LYS A CA 1
ATOM 741 C C . LYS A 1 89 ? -14.913 10.068 -15.000 1.00 97.69 89 LYS A C 1
ATOM 743 O O . LYS A 1 89 ? -13.776 10.101 -14.528 1.00 97.69 89 LYS A O 1
ATOM 748 N N . THR A 1 90 ? -16.008 9.992 -14.265 1.00 97.81 90 THR A N 1
ATOM 749 C CA . THR A 1 90 ? -15.999 9.930 -12.807 1.00 97.81 90 THR A CA 1
ATOM 750 C C . THR A 1 90 ? -15.515 8.572 -12.299 1.00 97.81 90 THR A C 1
ATOM 752 O O . THR A 1 90 ? -15.598 7.557 -13.002 1.00 97.81 90 THR A O 1
ATOM 755 N N . VAL A 1 91 ? -15.043 8.527 -11.050 1.00 96.88 91 VAL A N 1
ATOM 756 C CA . VAL A 1 91 ? -14.650 7.276 -10.374 1.00 96.88 91 VAL A CA 1
ATOM 757 C C . VAL A 1 91 ? -15.774 6.233 -10.432 1.00 96.88 91 VAL A C 1
ATOM 759 O O . VAL A 1 91 ? -15.522 5.057 -10.716 1.00 96.88 91 VAL A O 1
ATOM 762 N N . GLN A 1 92 ? -17.021 6.665 -10.219 1.00 96.31 92 GLN A N 1
ATOM 763 C CA . GLN A 1 92 ? -18.200 5.801 -10.254 1.00 96.31 92 GLN A CA 1
ATOM 764 C C . GLN A 1 92 ? -18.467 5.224 -11.651 1.00 96.31 92 GLN A C 1
ATOM 766 O O . GLN A 1 92 ? -18.713 4.025 -11.774 1.00 96.31 92 GLN A O 1
ATOM 771 N N . GLU A 1 93 ? -18.380 6.036 -12.707 1.00 96.94 93 GLU A N 1
ATOM 772 C CA . GLU A 1 93 ? -18.594 5.576 -14.089 1.00 96.94 93 GLU A CA 1
ATOM 773 C C . GLU A 1 93 ? -17.542 4.563 -14.547 1.00 96.94 93 GLU A C 1
ATOM 775 O O . GLU A 1 93 ? -17.838 3.678 -15.351 1.00 96.94 93 GLU A O 1
ATOM 780 N N . LEU A 1 94 ? -16.308 4.699 -14.059 1.00 96.81 94 LEU A N 1
ATOM 781 C CA . LEU A 1 94 ? -15.220 3.775 -14.371 1.00 96.81 94 LEU A CA 1
ATOM 782 C C . LEU A 1 94 ? -15.231 2.522 -13.492 1.00 96.81 94 LEU A C 1
ATOM 784 O O . LEU A 1 94 ? -14.538 1.559 -13.816 1.00 96.81 94 LEU A O 1
ATOM 788 N N . CYS A 1 95 ? -15.990 2.532 -12.391 1.00 95.75 95 CYS A N 1
ATOM 789 C CA . CYS A 1 95 ? -15.992 1.470 -11.386 1.00 95.75 95 CYS A CA 1
ATOM 790 C C . CYS A 1 95 ? -14.572 1.144 -10.876 1.00 95.75 95 CYS A C 1
ATOM 792 O O . CYS A 1 95 ? -14.236 -0.016 -10.636 1.00 95.75 95 CYS A O 1
ATOM 794 N N . ILE A 1 96 ? -13.726 2.170 -10.720 1.00 94.50 96 ILE A N 1
ATOM 795 C CA . ILE A 1 96 ? -12.357 2.024 -10.208 1.00 94.50 96 ILE A CA 1
ATOM 796 C C . ILE A 1 96 ? -12.389 2.132 -8.685 1.00 94.50 96 ILE A C 1
ATOM 798 O O . ILE A 1 96 ? -12.626 3.200 -8.131 1.00 94.50 96 ILE A O 1
ATOM 802 N N . GLY A 1 97 ? -12.129 1.015 -8.009 1.00 93.56 97 GLY A N 1
ATOM 803 C CA . GLY A 1 97 ? -12.088 0.932 -6.551 1.00 93.56 97 GLY A CA 1
ATOM 804 C C . GLY A 1 97 ? -12.789 -0.314 -6.019 1.00 93.56 97 GLY A C 1
ATOM 805 O O . GLY A 1 97 ? -13.374 -1.094 -6.769 1.00 93.56 97 GLY A O 1
ATOM 806 N N . THR A 1 98 ? -12.732 -0.493 -4.702 1.00 94.88 98 THR A N 1
ATOM 807 C CA . THR A 1 98 ? -13.491 -1.522 -3.984 1.00 94.88 98 THR A CA 1
ATOM 808 C C . THR A 1 98 ? -14.604 -0.824 -3.212 1.00 94.88 98 THR A C 1
ATOM 810 O O . THR A 1 98 ? -14.316 0.072 -2.428 1.00 94.88 98 THR A O 1
ATOM 813 N N . PHE A 1 99 ? -15.861 -1.224 -3.428 1.00 93.75 99 PHE A N 1
ATOM 814 C CA . PHE A 1 99 ? -17.044 -0.549 -2.860 1.00 93.75 99 PHE A CA 1
ATOM 815 C C . PHE A 1 99 ? -17.894 -1.446 -1.945 1.00 93.75 99 PHE A C 1
ATOM 817 O O . PHE A 1 99 ? -18.955 -1.037 -1.484 1.00 93.75 99 PHE A O 1
ATOM 824 N N . ARG A 1 100 ? -17.466 -2.690 -1.714 1.00 93.38 100 ARG A N 1
ATOM 825 C CA . ARG A 1 100 ? -18.152 -3.684 -0.876 1.00 93.38 100 ARG A CA 1
ATOM 826 C C . ARG A 1 100 ? -17.125 -4.428 -0.035 1.00 93.38 100 ARG A C 1
ATOM 828 O O . ARG A 1 100 ? -15.955 -4.467 -0.411 1.00 93.38 100 ARG A O 1
ATOM 835 N N . ASP A 1 101 ? -17.570 -4.993 1.085 1.00 93.25 101 ASP A N 1
ATOM 836 C CA . ASP A 1 101 ? -16.744 -5.793 2.000 1.00 93.25 101 ASP A CA 1
ATOM 837 C C . ASP A 1 101 ? -15.443 -5.088 2.421 1.00 93.25 101 ASP A C 1
ATOM 839 O O . ASP A 1 101 ? -14.360 -5.679 2.449 1.00 93.25 101 ASP A O 1
ATOM 843 N N . LEU A 1 102 ? -15.557 -3.792 2.729 1.00 94.50 102 LEU A N 1
ATOM 844 C CA . LEU A 1 102 ? -14.427 -2.949 3.102 1.00 94.50 102 LEU A CA 1
ATOM 845 C C . LEU A 1 102 ? -13.826 -3.413 4.431 1.00 94.50 102 LEU A C 1
ATOM 847 O O . LEU A 1 102 ? -14.519 -3.540 5.438 1.00 94.50 102 LEU A O 1
ATOM 851 N N . ALA A 1 103 ? -12.513 -3.631 4.436 1.00 96.56 103 ALA A N 1
ATOM 852 C CA . ALA A 1 103 ? -11.763 -3.843 5.662 1.00 96.56 103 ALA A CA 1
ATOM 853 C C . ALA A 1 103 ? -11.550 -2.491 6.358 1.00 96.56 103 ALA A C 1
ATOM 855 O O . ALA A 1 103 ? -10.881 -1.615 5.812 1.00 96.56 103 ALA A O 1
ATOM 856 N N . VAL A 1 104 ? -12.121 -2.335 7.549 1.00 96.69 104 VAL A N 1
ATOM 857 C CA . VAL A 1 104 ? -12.019 -1.142 8.403 1.00 96.69 104 VAL A CA 1
ATOM 858 C C . VAL A 1 104 ? -11.634 -1.564 9.815 1.00 96.69 104 VAL A C 1
ATOM 860 O O . VAL A 1 104 ? -11.778 -2.736 10.166 1.00 96.69 104 VAL A O 1
ATOM 863 N N . VAL A 1 105 ? -11.155 -0.623 10.626 1.00 97.31 105 VAL A N 1
ATOM 864 C CA . VAL A 1 105 ? -10.833 -0.878 12.034 1.00 97.31 105 VAL A CA 1
ATOM 865 C C . VAL A 1 105 ? -11.445 0.207 12.930 1.00 97.31 105 VAL A C 1
ATOM 867 O O . VAL A 1 105 ? -11.299 1.392 12.620 1.00 97.31 105 VAL A O 1
ATOM 870 N N . PRO A 1 106 ? -12.151 -0.149 14.019 1.00 97.56 106 PRO A N 1
ATOM 871 C CA . PRO A 1 106 ? -12.599 0.830 15.003 1.00 97.56 106 PRO A CA 1
ATOM 872 C C . PRO A 1 106 ? -11.412 1.546 15.647 1.00 97.56 106 PRO A C 1
ATOM 874 O O . PRO A 1 106 ? -10.387 0.934 15.940 1.00 97.56 106 PRO A O 1
ATOM 877 N N . GLU A 1 107 ? -11.545 2.838 15.917 1.00 95.75 107 GLU A N 1
ATOM 878 C CA . GLU A 1 107 ? -10.465 3.636 16.507 1.00 95.75 107 GLU A CA 1
ATOM 879 C C . GLU A 1 107 ? -10.073 3.203 17.930 1.00 95.75 107 GLU A C 1
ATOM 881 O O . GLU A 1 107 ? -8.943 3.431 18.362 1.00 95.75 107 GLU A O 1
ATOM 886 N N . THR A 1 108 ? -10.997 2.557 18.641 1.00 96.44 108 THR A N 1
ATOM 887 C CA . THR A 1 108 ? -10.814 1.987 19.981 1.00 96.44 108 THR A CA 1
ATOM 888 C C . THR A 1 108 ? -10.236 0.575 19.958 1.00 96.44 108 THR A C 1
ATOM 890 O O . THR A 1 108 ? -9.798 0.093 21.001 1.00 96.44 108 THR A O 1
ATOM 893 N N . ALA A 1 109 ? -10.215 -0.090 18.796 1.00 96.94 109 ALA A N 1
ATOM 894 C CA . ALA A 1 109 ? -9.684 -1.439 18.678 1.00 96.94 109 ALA A CA 1
ATOM 895 C C . ALA A 1 109 ? -8.166 -1.445 18.925 1.00 96.94 109 ALA A C 1
ATOM 897 O O . ALA A 1 109 ? -7.485 -0.470 18.581 1.00 96.94 109 ALA A O 1
ATOM 898 N N . PRO A 1 110 ? -7.624 -2.529 19.496 1.00 95.25 110 PRO A N 1
ATOM 899 C CA . PRO A 1 110 ? -6.194 -2.659 19.711 1.00 95.25 110 PRO A CA 1
ATOM 900 C C . PRO A 1 110 ? -5.446 -2.826 18.383 1.00 95.25 110 PRO A C 1
ATOM 902 O O . PRO A 1 110 ? -5.985 -3.323 17.388 1.00 95.25 110 PRO A O 1
ATOM 905 N N . VAL A 1 111 ? -4.173 -2.433 18.358 1.00 93.25 111 VAL A N 1
ATOM 906 C CA . VAL A 1 111 ? -3.322 -2.523 17.161 1.00 93.25 111 VAL A CA 1
ATOM 907 C C . VAL A 1 111 ? -3.224 -3.953 16.627 1.00 93.25 111 VAL A C 1
ATOM 909 O O . VAL A 1 111 ? -3.205 -4.133 15.407 1.00 93.25 111 VAL A O 1
ATOM 912 N N . TYR A 1 112 ? -3.200 -4.979 17.487 1.00 92.06 112 TYR A N 1
ATOM 913 C CA . TYR A 1 112 ? -3.119 -6.366 17.010 1.00 92.06 112 TYR A CA 1
ATOM 914 C C . TYR A 1 112 ? -4.303 -6.747 16.103 1.00 92.06 112 TYR A C 1
ATOM 916 O O . TYR A 1 112 ? -4.100 -7.456 15.121 1.00 92.06 112 TYR A O 1
ATOM 924 N N . THR A 1 113 ? -5.504 -6.203 16.338 1.00 95.00 113 THR A N 1
ATOM 925 C CA . THR A 1 113 ? -6.663 -6.421 15.459 1.00 95.00 113 THR A CA 1
ATOM 926 C C . THR A 1 113 ? -6.403 -5.868 14.057 1.00 95.00 113 THR A C 1
ATOM 928 O O . THR A 1 113 ? -6.721 -6.510 13.059 1.00 95.00 113 THR A O 1
ATOM 931 N N . ALA A 1 114 ? -5.764 -4.699 13.941 1.00 95.19 114 ALA A N 1
ATOM 932 C CA . ALA A 1 114 ? -5.367 -4.162 12.640 1.00 95.19 114 ALA A CA 1
ATOM 933 C C . ALA A 1 114 ? -4.334 -5.066 11.936 1.00 95.19 114 ALA A C 1
ATOM 935 O O . ALA A 1 114 ? -4.410 -5.256 10.719 1.00 95.19 114 ALA A O 1
ATOM 936 N N . LEU A 1 115 ? -3.390 -5.648 12.689 1.00 93.25 115 LEU A N 1
ATOM 937 C CA . LEU A 1 115 ? -2.396 -6.592 12.162 1.00 93.25 115 LEU A CA 1
ATOM 938 C C . LEU A 1 115 ? -3.042 -7.876 11.632 1.00 93.25 115 LEU A C 1
ATOM 940 O O . LEU A 1 115 ? -2.708 -8.298 10.524 1.00 93.25 115 LEU A O 1
ATOM 944 N N . GLU A 1 116 ? -3.991 -8.455 12.369 1.00 94.19 116 GLU A N 1
ATOM 945 C CA . GLU A 1 116 ? -4.772 -9.619 11.930 1.00 94.19 116 GLU A CA 1
ATOM 946 C C . GLU A 1 116 ? -5.497 -9.324 10.612 1.00 94.19 116 GLU A C 1
ATOM 948 O O . GLU A 1 116 ? -5.330 -10.046 9.626 1.00 94.19 116 GLU A O 1
ATOM 953 N N . ILE A 1 117 ? -6.190 -8.182 10.529 1.00 96.06 117 ILE A N 1
ATOM 954 C CA . ILE A 1 117 ? -6.878 -7.774 9.298 1.00 96.06 117 ILE A CA 1
ATOM 955 C C . ILE A 1 117 ? -5.884 -7.613 8.133 1.00 96.06 117 ILE A C 1
ATOM 957 O O . ILE A 1 117 ? -6.196 -7.997 7.001 1.00 96.06 117 ILE A O 1
ATOM 961 N N . PHE A 1 118 ? -4.679 -7.073 8.361 1.00 95.00 118 PHE A N 1
ATOM 962 C CA . PHE A 1 118 ? -3.662 -6.964 7.308 1.00 95.00 118 PHE A CA 1
ATOM 963 C C . PHE A 1 118 ? -3.204 -8.321 6.774 1.00 95.00 118 PHE A C 1
ATOM 965 O O . PHE A 1 118 ? -2.981 -8.442 5.563 1.00 95.00 118 PHE A O 1
ATOM 972 N N . VAL A 1 119 ? -3.060 -9.315 7.651 1.00 91.56 119 VAL A N 1
ATOM 973 C CA . VAL A 1 119 ? -2.685 -10.684 7.280 1.00 91.56 119 VAL A CA 1
ATOM 974 C C . VAL A 1 119 ? -3.813 -11.344 6.485 1.00 91.56 119 VAL A C 1
ATOM 976 O O . VAL A 1 119 ? -3.567 -11.849 5.384 1.00 91.56 119 VAL A O 1
ATOM 979 N N . ASP A 1 120 ? -5.046 -11.251 6.980 1.00 93.31 120 ASP A N 1
ATOM 980 C CA . ASP A 1 120 ? -6.204 -11.952 6.422 1.00 93.31 120 ASP A CA 1
ATOM 981 C C . ASP A 1 120 ? -6.691 -11.332 5.113 1.00 93.31 120 ASP A C 1
ATOM 983 O O . ASP A 1 120 ? -6.867 -12.010 4.097 1.00 93.31 120 ASP A O 1
ATOM 987 N N . ARG A 1 121 ? -6.889 -10.010 5.107 1.00 93.69 121 ARG A N 1
ATOM 988 C CA . ARG A 1 121 ? -7.455 -9.283 3.960 1.00 93.69 121 ARG A CA 1
ATOM 989 C C . ARG A 1 121 ? -6.398 -8.866 2.943 1.00 93.69 121 ARG A C 1
ATOM 991 O O . ARG A 1 121 ? -6.748 -8.448 1.841 1.00 93.69 121 ARG A O 1
ATOM 998 N N . ARG A 1 122 ? -5.107 -8.961 3.287 1.00 91.19 122 ARG A N 1
ATOM 999 C CA . ARG A 1 122 ? -3.965 -8.557 2.442 1.00 91.19 122 ARG A CA 1
ATOM 1000 C C . ARG A 1 122 ? -4.058 -7.123 1.907 1.00 91.19 122 ARG A C 1
ATOM 1002 O O . ARG A 1 122 ? -3.483 -6.813 0.864 1.00 91.19 122 ARG A O 1
ATOM 1009 N N . VAL A 1 123 ? -4.686 -6.220 2.659 1.00 94.06 123 VAL A N 1
ATOM 1010 C CA . VAL A 1 123 ? -4.811 -4.788 2.326 1.00 94.06 123 VAL A CA 1
ATOM 1011 C C . VAL A 1 123 ? -3.609 -3.978 2.815 1.00 94.06 123 VAL A C 1
ATOM 1013 O O . VAL A 1 123 ? -2.916 -4.387 3.745 1.00 94.06 123 VAL A O 1
ATOM 1016 N N . SER A 1 124 ? -3.304 -2.853 2.165 1.00 93.00 124 SER A N 1
ATOM 1017 C CA . SER A 1 124 ? -2.155 -1.999 2.517 1.00 93.00 124 SER A CA 1
ATOM 1018 C C . SER A 1 124 ? -2.446 -0.993 3.631 1.00 93.00 124 SER A C 1
ATOM 1020 O O . SER A 1 124 ? -1.514 -0.548 4.302 1.00 93.00 124 SER A O 1
ATOM 1022 N N . ALA A 1 125 ? -3.715 -0.627 3.803 1.00 94.19 125 ALA A N 1
ATOM 1023 C CA . ALA A 1 125 ? -4.190 0.300 4.819 1.00 94.19 125 ALA A CA 1
ATOM 1024 C C . ALA A 1 125 ? -5.649 0.004 5.188 1.00 94.19 125 ALA A C 1
ATOM 1026 O O . ALA A 1 125 ? -6.367 -0.631 4.415 1.00 94.19 125 ALA A O 1
ATOM 1027 N N . LEU A 1 126 ? -6.045 0.466 6.367 1.00 96.19 126 LEU A N 1
ATOM 1028 C CA . LEU A 1 126 ? -7.358 0.336 6.972 1.00 96.19 126 LEU A CA 1
ATOM 1029 C C . LEU A 1 126 ? -7.872 1.736 7.311 1.00 96.19 126 LEU A C 1
ATOM 1031 O O . LEU A 1 126 ? -7.216 2.455 8.076 1.00 96.19 126 LEU A O 1
ATOM 1035 N N . PRO A 1 127 ? -9.027 2.143 6.764 1.00 95.75 127 PRO A N 1
ATOM 1036 C CA . PRO A 1 127 ? -9.759 3.280 7.290 1.00 95.75 127 PRO A CA 1
ATOM 1037 C C . PRO A 1 127 ? -10.084 3.032 8.762 1.00 95.75 127 PRO A C 1
ATOM 1039 O O . PRO A 1 127 ? -10.580 1.962 9.131 1.00 95.75 127 PRO A O 1
ATOM 1042 N N . VAL A 1 128 ? -9.783 4.025 9.590 1.00 95.50 128 VAL A N 1
ATOM 1043 C CA . VAL A 1 128 ? -10.083 4.013 11.017 1.00 95.50 128 VAL A CA 1
ATOM 1044 C C . VAL A 1 128 ? -11.404 4.729 11.223 1.00 95.50 128 VAL A C 1
ATOM 1046 O O . VAL A 1 128 ? -11.542 5.876 10.792 1.00 95.50 128 VAL A O 1
ATOM 1049 N N . ILE A 1 129 ? -12.366 4.053 11.846 1.00 95.69 129 ILE A N 1
ATOM 1050 C CA . ILE A 1 129 ? -13.732 4.557 12.016 1.00 95.69 129 ILE A CA 1
ATOM 1051 C C . ILE A 1 129 ? -14.077 4.805 13.484 1.00 95.69 129 ILE A C 1
ATOM 1053 O O . ILE A 1 129 ? -13.612 4.084 14.368 1.00 95.69 129 ILE A O 1
ATOM 1057 N N . ASN A 1 130 ? -14.898 5.822 13.733 1.00 95.06 130 ASN A N 1
ATOM 1058 C CA . ASN A 1 130 ? -15.518 6.054 15.038 1.00 95.06 130 ASN A CA 1
ATOM 1059 C C . ASN A 1 130 ? -16.840 5.277 15.183 1.00 95.06 130 ASN A C 1
ATOM 1061 O O . ASN A 1 130 ? -17.308 4.637 14.239 1.00 95.06 130 ASN A O 1
ATOM 1065 N N . ASP A 1 131 ? -17.477 5.384 16.351 1.00 95.31 131 ASP A N 1
ATOM 1066 C CA . ASP A 1 131 ? -18.755 4.715 16.649 1.00 95.31 131 ASP A CA 1
ATOM 1067 C C . ASP A 1 131 ? -19.918 5.189 15.755 1.00 95.31 131 ASP A C 1
ATOM 1069 O O . ASP A 1 131 ? -20.895 4.469 15.563 1.00 95.31 131 ASP A O 1
ATOM 1073 N N . ALA A 1 132 ? -19.807 6.384 15.164 1.00 95.88 132 ALA A N 1
ATOM 1074 C CA . ALA A 1 132 ? -20.765 6.908 14.189 1.00 95.88 132 ALA A CA 1
ATOM 1075 C C . ALA A 1 132 ? -20.510 6.397 12.754 1.00 95.88 132 ALA A C 1
ATOM 1077 O O . ALA A 1 132 ? -21.208 6.802 11.825 1.00 95.88 132 ALA A O 1
ATOM 1078 N N . GLY A 1 133 ? -19.504 5.538 12.549 1.00 91.62 133 GLY A N 1
ATOM 1079 C CA . GLY A 1 133 ? -19.121 5.006 11.238 1.00 91.62 133 GLY A CA 1
ATOM 1080 C C . GLY A 1 133 ? -18.365 5.998 10.349 1.00 91.62 133 GLY A C 1
ATOM 1081 O O . GLY A 1 133 ? -18.203 5.753 9.154 1.00 91.62 133 GLY A O 1
ATOM 1082 N N . GLN A 1 134 ? -17.900 7.120 10.899 1.00 92.38 134 GLN A N 1
ATOM 1083 C CA . GLN A 1 134 ? -17.149 8.134 10.160 1.00 92.38 134 GLN A CA 1
ATOM 1084 C C . GLN A 1 134 ? -15.658 7.805 10.157 1.00 92.38 134 GLN A C 1
ATOM 1086 O O . GLN A 1 134 ? -15.107 7.382 11.173 1.00 92.38 134 GLN A O 1
ATOM 1091 N N . VAL A 1 135 ? -14.990 8.051 9.027 1.00 92.31 135 VAL A N 1
ATOM 1092 C CA . VAL A 1 135 ? -13.536 7.882 8.910 1.00 92.31 135 VAL A CA 1
ATOM 1093 C C . VAL A 1 135 ? -12.833 9.016 9.652 1.00 92.31 135 VAL A C 1
ATOM 1095 O O . VAL A 1 135 ? -12.955 10.181 9.282 1.00 92.31 135 VAL A O 1
ATOM 1098 N N . VAL A 1 136 ? -12.073 8.658 10.681 1.00 91.50 136 VAL A N 1
ATOM 1099 C CA . VAL A 1 136 ? -11.306 9.580 11.537 1.00 91.50 136 VAL A CA 1
ATOM 1100 C C . VAL A 1 136 ? -9.795 9.443 11.348 1.00 91.50 136 VAL A C 1
ATOM 1102 O O . VAL A 1 136 ? -9.023 10.231 11.889 1.00 91.50 136 VAL A O 1
ATOM 1105 N N . GLY A 1 137 ? -9.350 8.449 10.579 1.00 91.62 137 GLY A N 1
ATOM 1106 C CA . GLY A 1 137 ? -7.937 8.209 10.324 1.00 91.62 137 GLY A CA 1
ATOM 1107 C C . GLY A 1 137 ? -7.692 7.118 9.288 1.00 91.62 137 GLY A C 1
ATOM 1108 O O . GLY A 1 137 ? -8.616 6.478 8.788 1.00 91.62 137 GLY A O 1
ATOM 1109 N N . LEU A 1 138 ? -6.418 6.895 8.975 1.00 92.81 138 LEU A N 1
ATOM 1110 C CA . LEU A 1 138 ? -5.963 5.822 8.096 1.00 92.81 138 LEU A CA 1
ATOM 1111 C C . LEU A 1 138 ? -4.757 5.146 8.742 1.00 92.81 138 LEU A C 1
ATOM 1113 O O . LEU A 1 138 ? -3.710 5.779 8.885 1.00 92.81 138 LEU A O 1
ATOM 1117 N N . TYR A 1 139 ? -4.897 3.876 9.112 1.00 93.00 139 TYR A N 1
ATOM 1118 C CA . TYR A 1 139 ? -3.814 3.067 9.665 1.00 93.00 139 TYR A CA 1
ATOM 1119 C C . TYR A 1 139 ? -3.269 2.136 8.582 1.00 93.00 139 TYR A C 1
ATOM 1121 O O . TYR A 1 139 ? -4.022 1.436 7.917 1.00 93.00 139 TYR A O 1
ATOM 1129 N N . SER A 1 140 ? -1.966 2.133 8.348 1.00 92.44 140 SER A N 1
ATOM 1130 C CA . SER A 1 140 ? -1.321 1.468 7.217 1.00 92.44 140 SER A CA 1
ATOM 1131 C C . SER A 1 140 ? -0.196 0.545 7.662 1.00 92.44 140 SER A C 1
ATOM 1133 O O . SER A 1 140 ? 0.338 0.660 8.763 1.00 92.44 140 SER A O 1
ATOM 1135 N N . ARG A 1 141 ? 0.250 -0.341 6.765 1.00 90.31 141 ARG A N 1
ATOM 1136 C CA . ARG A 1 141 ? 1.442 -1.169 7.029 1.00 90.31 141 ARG A CA 1
ATOM 1137 C C . ARG A 1 141 ? 2.706 -0.339 7.285 1.00 90.31 141 ARG A C 1
ATOM 1139 O O . ARG A 1 141 ? 3.650 -0.859 7.866 1.00 90.31 141 ARG A O 1
ATOM 1146 N N . PHE A 1 142 ? 2.746 0.918 6.840 1.00 86.00 142 PHE A N 1
ATOM 1147 C CA . PHE A 1 142 ? 3.858 1.822 7.132 1.00 86.00 142 PHE A CA 1
ATOM 1148 C C . PHE A 1 142 ? 3.904 2.207 8.619 1.00 86.00 142 PHE A C 1
ATOM 1150 O O . PHE A 1 142 ? 4.984 2.341 9.180 1.00 86.00 142 PHE A O 1
ATOM 1157 N N . ASP A 1 143 ? 2.754 2.280 9.288 1.00 86.19 143 ASP A N 1
ATOM 1158 C CA . ASP A 1 143 ? 2.668 2.628 10.715 1.00 86.19 143 ASP A CA 1
ATOM 1159 C C . ASP A 1 143 ? 3.164 1.515 11.621 1.00 86.19 143 ASP A C 1
ATOM 1161 O O . ASP A 1 143 ? 3.791 1.766 12.645 1.00 86.19 143 ASP A O 1
ATOM 1165 N N . VAL A 1 144 ? 2.962 0.273 11.191 1.00 84.88 144 VAL A N 1
ATOM 1166 C CA . VAL A 1 144 ? 3.496 -0.908 11.873 1.00 84.88 144 VAL A CA 1
ATOM 1167 C C . VAL A 1 144 ? 5.028 -0.857 11.931 1.00 84.88 144 VAL A C 1
ATOM 1169 O O . VAL A 1 144 ? 5.627 -1.225 12.938 1.00 84.88 144 VAL A O 1
ATOM 1172 N N . ILE A 1 145 ? 5.679 -0.336 10.882 1.00 81.50 145 ILE A N 1
ATOM 1173 C CA . ILE A 1 145 ? 7.140 -0.151 10.860 1.00 81.50 145 ILE A CA 1
ATOM 1174 C C . ILE A 1 145 ? 7.569 0.876 11.916 1.00 81.50 145 ILE A C 1
ATOM 1176 O O . ILE A 1 145 ? 8.637 0.729 12.506 1.00 81.50 145 ILE A O 1
ATOM 1180 N N . HIS A 1 146 ? 6.745 1.889 12.192 1.00 77.75 146 HIS A N 1
ATOM 1181 C CA . HIS A 1 146 ? 7.045 2.885 13.218 1.00 77.75 146 HIS A CA 1
ATOM 1182 C C . HIS A 1 146 ? 7.046 2.277 14.628 1.00 77.75 146 HIS A C 1
ATOM 1184 O O . HIS A 1 146 ? 7.950 2.569 15.409 1.00 77.75 146 HIS A O 1
ATOM 1190 N N . LEU A 1 147 ? 6.114 1.359 14.917 1.00 76.81 147 LEU A N 1
ATOM 1191 C CA . LEU A 1 147 ? 6.097 0.597 16.175 1.00 76.81 147 LEU A CA 1
ATOM 1192 C C . LEU A 1 147 ? 7.367 -0.246 16.348 1.00 76.81 147 LEU A C 1
ATOM 1194 O O . LEU A 1 147 ? 7.956 -0.294 17.429 1.00 76.81 147 LEU A O 1
ATOM 1198 N N . ALA A 1 148 ? 7.825 -0.879 15.262 1.00 75.31 148 ALA A N 1
ATOM 1199 C CA . ALA A 1 148 ? 9.082 -1.622 15.264 1.00 75.31 148 ALA A CA 1
ATOM 1200 C C . ALA A 1 148 ? 10.287 -0.697 15.518 1.00 75.31 148 ALA A C 1
ATOM 1202 O O . ALA A 1 148 ? 11.124 -0.990 16.369 1.00 75.31 148 ALA A O 1
ATOM 1203 N N . ALA A 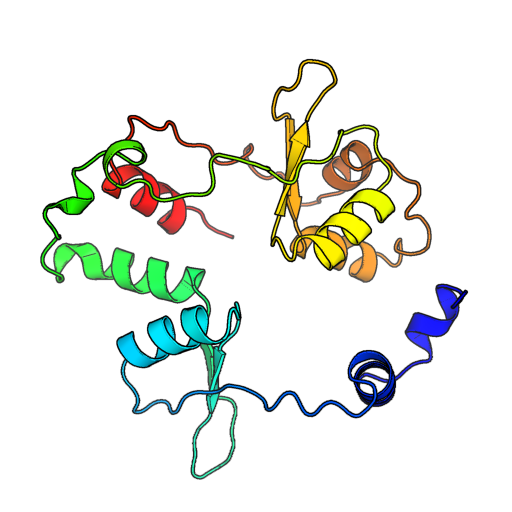1 149 ? 10.348 0.448 14.830 1.00 73.69 149 ALA A N 1
ATOM 1204 C CA . ALA A 1 149 ? 11.441 1.413 14.951 1.00 73.69 149 ALA A CA 1
ATOM 1205 C C . ALA A 1 149 ? 11.562 2.014 16.362 1.00 73.69 149 ALA A C 1
ATOM 1207 O O . ALA A 1 149 ? 12.671 2.254 16.833 1.00 73.69 149 ALA A O 1
ATOM 1208 N N . GLN A 1 150 ? 10.437 2.225 17.048 1.00 73.81 150 GLN A N 1
ATOM 1209 C CA . GLN A 1 150 ? 10.402 2.727 18.423 1.00 73.81 150 GLN A CA 1
ATOM 1210 C C . GLN A 1 150 ? 10.609 1.633 19.484 1.00 73.81 150 GLN A C 1
ATOM 1212 O O . GLN A 1 150 ? 10.621 1.939 20.674 1.00 73.81 150 GLN A O 1
ATOM 1217 N N . LYS A 1 151 ? 10.762 0.363 19.078 1.00 72.31 151 LYS A N 1
ATOM 1218 C CA . LYS A 1 151 ? 10.794 -0.809 19.972 1.00 72.31 151 LYS A CA 1
ATOM 1219 C C . LYS A 1 151 ? 9.565 -0.926 20.888 1.00 72.31 151 LYS A C 1
ATOM 1221 O O . LYS A 1 151 ? 9.621 -1.544 21.947 1.00 72.31 151 LYS A O 1
ATOM 1226 N N . THR A 1 152 ? 8.436 -0.354 20.475 1.00 70.75 152 THR A N 1
ATOM 1227 C CA . THR A 1 152 ? 7.160 -0.383 21.209 1.00 70.75 152 THR A CA 1
ATOM 1228 C C . THR A 1 152 ? 6.259 -1.536 20.770 1.00 70.75 152 THR A C 1
ATOM 1230 O O . THR A 1 152 ? 5.141 -1.670 21.259 1.00 70.75 152 THR A O 1
ATOM 1233 N N . TYR A 1 153 ? 6.757 -2.427 19.908 1.00 68.94 153 TYR A N 1
ATOM 1234 C CA . TYR A 1 153 ? 6.046 -3.613 19.420 1.00 68.94 153 TYR A CA 1
ATOM 1235 C C . TYR A 1 153 ? 5.652 -4.612 20.529 1.00 68.94 153 TYR A C 1
ATOM 1237 O O . TYR A 1 153 ? 4.845 -5.498 20.277 1.00 68.94 153 TYR A O 1
ATOM 1245 N N . ASN A 1 154 ? 6.169 -4.457 21.755 1.00 71.50 154 ASN A N 1
ATOM 1246 C CA . ASN A 1 154 ? 5.732 -5.208 22.939 1.00 71.50 154 ASN A CA 1
ATOM 1247 C C . ASN A 1 154 ? 4.340 -4.793 23.449 1.00 71.50 154 ASN A C 1
ATOM 1249 O O . ASN A 1 154 ? 3.748 -5.522 24.237 1.00 71.50 154 ASN A O 1
ATOM 1253 N N . ASN A 1 155 ? 3.821 -3.633 23.032 1.00 78.06 155 ASN A N 1
ATOM 1254 C CA . ASN A 1 155 ? 2.548 -3.093 23.501 1.00 78.06 155 ASN A CA 1
ATOM 1255 C C . ASN A 1 155 ? 1.555 -2.933 22.339 1.00 78.06 155 ASN A C 1
ATOM 1257 O O . ASN A 1 155 ? 1.295 -1.828 21.864 1.00 78.06 155 ASN A O 1
ATOM 1261 N N . LEU A 1 156 ? 1.025 -4.060 21.856 1.00 85.00 156 LEU A N 1
ATOM 1262 C CA . LEU A 1 156 ? 0.043 -4.102 20.761 1.00 85.00 156 LEU A CA 1
ATOM 1263 C C . LEU A 1 156 ? -1.411 -3.942 21.238 1.00 85.00 156 LEU A C 1
ATOM 1265 O O . LEU A 1 156 ? -2.321 -3.895 20.408 1.00 85.00 156 LEU A O 1
ATOM 1269 N N . ASP A 1 157 ? -1.616 -3.844 22.553 1.00 88.69 157 ASP A N 1
ATOM 1270 C CA . ASP A 1 157 ? -2.924 -3.632 23.180 1.00 88.69 157 ASP A CA 1
ATOM 1271 C C . ASP A 1 157 ? -3.357 -2.159 23.161 1.00 88.69 157 ASP A C 1
ATOM 1273 O O . ASP A 1 157 ? -4.523 -1.855 23.419 1.00 88.69 157 ASP A O 1
ATOM 1277 N N . ILE A 1 158 ? -2.450 -1.233 22.817 1.00 90.56 158 ILE A N 1
ATOM 1278 C CA . ILE A 1 158 ? -2.817 0.171 22.610 1.00 90.56 158 ILE A CA 1
ATOM 1279 C C . ILE A 1 158 ? -3.858 0.292 21.500 1.00 90.56 158 ILE A C 1
ATOM 1281 O O . ILE A 1 158 ? -3.835 -0.444 20.509 1.00 90.56 158 ILE A O 1
ATOM 1285 N N . SER A 1 159 ? -4.749 1.269 21.643 1.00 93.75 159 SER A N 1
ATOM 1286 C CA . SER A 1 159 ? -5.756 1.538 20.618 1.00 93.75 159 SER A CA 1
ATOM 1287 C C . SER A 1 159 ? -5.121 2.056 19.324 1.00 93.75 159 SER A C 1
ATOM 1289 O O . SER A 1 159 ? -4.113 2.771 19.342 1.00 93.75 159 SER A O 1
ATOM 1291 N N . VAL A 1 160 ? -5.751 1.775 18.182 1.00 93.25 160 VAL A N 1
ATOM 1292 C CA . VAL A 1 160 ? -5.339 2.325 16.880 1.00 93.25 160 VAL A CA 1
ATOM 1293 C C . VAL A 1 160 ? -5.330 3.858 16.903 1.00 93.25 160 VAL A C 1
ATOM 1295 O O . VAL A 1 160 ? -4.425 4.473 16.339 1.00 93.25 160 VAL A O 1
ATOM 1298 N N . ARG A 1 161 ? -6.284 4.496 17.598 1.00 91.94 161 ARG A N 1
ATOM 1299 C CA . ARG A 1 161 ? -6.296 5.955 17.804 1.00 91.94 161 ARG A CA 1
ATOM 1300 C C . ARG A 1 161 ? -5.016 6.446 18.478 1.00 91.94 161 ARG A C 1
ATOM 1302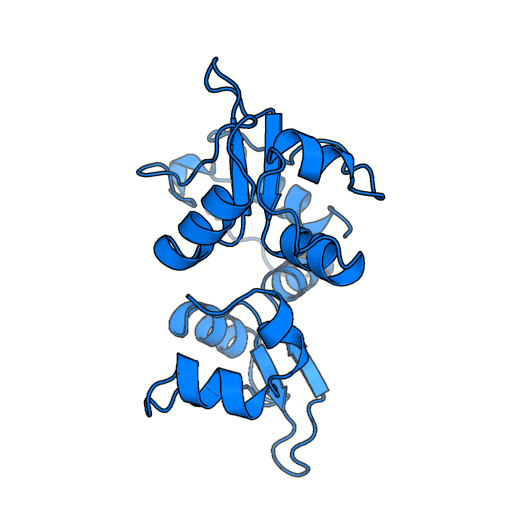 O O . ARG A 1 161 ? -4.460 7.467 18.078 1.00 91.94 161 ARG A O 1
ATOM 1309 N N . GLU A 1 162 ? -4.563 5.752 19.513 1.00 89.94 162 GLU A N 1
ATOM 1310 C CA . GLU A 1 162 ? -3.362 6.121 20.257 1.00 89.94 162 GLU A CA 1
ATOM 1311 C C . GLU A 1 162 ? -2.095 5.891 19.429 1.00 89.94 162 GLU A C 1
ATOM 1313 O O . GLU A 1 162 ? -1.251 6.783 19.351 1.00 89.94 162 GLU A O 1
ATOM 1318 N N . ALA A 1 163 ? -2.023 4.777 18.698 1.00 88.88 163 ALA A N 1
ATOM 1319 C CA . ALA A 1 163 ? -0.943 4.519 17.747 1.00 88.88 163 ALA A CA 1
ATOM 1320 C C . ALA A 1 163 ? -0.856 5.604 16.653 1.00 88.88 163 ALA A C 1
ATOM 1322 O O . ALA A 1 163 ? 0.235 6.043 16.294 1.00 88.88 163 ALA A O 1
ATOM 1323 N N . LEU A 1 164 ? -1.996 6.092 16.148 1.00 87.31 164 LEU A N 1
ATOM 1324 C CA . LEU A 1 164 ? -2.031 7.192 15.178 1.00 87.31 164 LEU A CA 1
ATOM 1325 C C . LEU A 1 164 ? -1.521 8.519 15.759 1.00 87.31 164 LEU A C 1
ATOM 1327 O O . LEU A 1 164 ? -0.870 9.276 15.040 1.00 87.31 164 LEU A O 1
ATOM 1331 N N . ARG A 1 165 ? -1.781 8.802 17.043 1.00 85.12 165 ARG A N 1
ATOM 1332 C CA . ARG A 1 165 ? -1.293 10.016 17.729 1.00 85.12 165 ARG A CA 1
ATOM 1333 C C . ARG A 1 165 ? 0.221 10.026 17.923 1.00 85.12 165 ARG A C 1
ATOM 1335 O O . ARG A 1 165 ? 0.805 11.098 18.016 1.00 85.12 165 ARG A O 1
ATOM 1342 N N . GLN A 1 166 ? 0.851 8.855 17.979 1.00 78.94 166 GLN A N 1
ATOM 1343 C CA . GLN A 1 166 ? 2.302 8.722 18.134 1.00 78.94 166 GLN A CA 1
ATOM 1344 C C . GLN A 1 166 ? 3.082 9.013 16.841 1.00 78.94 166 GLN A C 1
ATOM 1346 O O . GLN A 1 166 ? 4.313 9.038 16.866 1.00 78.94 166 GLN A O 1
ATOM 1351 N N . ARG A 1 167 ? 2.403 9.259 15.711 1.00 75.56 167 ARG A N 1
ATOM 1352 C CA . ARG A 1 167 ? 3.061 9.680 14.469 1.00 75.56 167 ARG A CA 1
ATOM 1353 C C . ARG A 1 167 ? 3.733 11.042 14.664 1.00 75.56 167 ARG A C 1
ATOM 1355 O O . ARG A 1 167 ? 3.067 12.053 14.855 1.00 75.56 167 ARG A O 1
ATOM 1362 N N . SER A 1 168 ? 5.058 11.075 14.535 1.00 56.38 168 SER A N 1
ATOM 1363 C CA . SER A 1 168 ? 5.862 12.306 14.564 1.00 56.38 168 SER A CA 1
ATOM 1364 C C . SER A 1 168 ? 5.617 13.231 13.366 1.00 56.38 168 SER A C 1
ATOM 1366 O O . SER A 1 168 ? 5.905 14.423 13.438 1.00 56.38 168 SER A O 1
ATOM 1368 N N . VAL A 1 169 ? 5.067 12.699 12.272 1.00 55.88 169 VAL A N 1
ATOM 1369 C CA . VAL A 1 169 ? 4.654 13.468 11.096 1.00 55.88 169 VAL A CA 1
ATOM 1370 C C . VAL A 1 169 ? 3.136 13.575 11.121 1.00 55.88 169 VAL A C 1
ATOM 1372 O O . VAL A 1 169 ? 2.427 12.593 10.890 1.00 55.88 169 VAL A O 1
ATOM 1375 N N . CYS A 1 170 ? 2.648 14.775 11.432 1.00 45.19 170 CYS A N 1
ATOM 1376 C CA . CYS A 1 170 ? 1.254 15.151 11.245 1.00 45.19 170 CYS A CA 1
ATOM 1377 C C . CYS A 1 170 ? 0.928 14.992 9.754 1.00 45.19 170 CYS A C 1
ATOM 1379 O O . CYS A 1 170 ? 1.354 15.802 8.935 1.00 45.19 170 CYS A O 1
ATOM 1381 N N . LEU A 1 171 ? 0.243 13.911 9.385 1.00 51.62 171 LEU A N 1
ATOM 1382 C CA . LEU A 1 171 ? -0.392 13.829 8.076 1.00 51.62 171 LEU A CA 1
ATOM 1383 C C . LEU A 1 171 ? -1.565 14.810 8.103 1.00 51.62 171 LEU A C 1
ATOM 1385 O O . LEU A 1 171 ? -2.444 14.685 8.959 1.00 51.62 171 LEU A O 1
ATOM 1389 N N . GLU A 1 172 ? -1.549 15.788 7.198 1.00 53.62 172 GLU A N 1
ATOM 1390 C CA . GLU A 1 172 ? -2.690 16.653 6.898 1.00 53.62 172 GLU A CA 1
ATOM 1391 C C . GLU A 1 172 ? -3.880 15.786 6.464 1.00 53.62 172 GLU A C 1
ATOM 1393 O O . GLU A 1 172 ? -4.071 15.486 5.292 1.00 53.62 172 GLU A O 1
ATOM 1398 N N . GLY A 1 173 ? -4.675 15.341 7.436 1.00 67.44 173 GLY A N 1
ATOM 1399 C CA . GLY A 1 173 ? -5.893 14.575 7.201 1.00 67.44 173 GLY A CA 1
ATOM 1400 C C . GLY A 1 173 ? -5.699 13.241 6.467 1.00 67.44 173 GLY A C 1
ATOM 1401 O O . GLY A 1 173 ? -4.606 12.798 6.117 1.00 67.44 173 GLY A O 1
ATOM 1402 N N . VAL A 1 174 ? -6.815 12.545 6.267 1.00 80.50 174 VAL A N 1
ATOM 1403 C CA . VAL A 1 174 ? -6.883 11.408 5.346 1.00 80.50 174 VAL A CA 1
ATOM 1404 C C . VAL A 1 174 ? -7.250 11.962 3.979 1.00 80.50 174 VAL A C 1
ATOM 1406 O O . VAL A 1 174 ? -8.281 12.620 3.835 1.00 80.50 174 VAL A O 1
ATOM 1409 N N . LEU A 1 175 ? -6.437 11.670 2.967 1.00 86.38 175 LEU A N 1
ATOM 1410 C CA . LEU A 1 175 ? -6.772 12.010 1.589 1.00 86.38 175 LEU A CA 1
ATOM 1411 C C . LEU A 1 175 ? -8.017 11.245 1.157 1.00 86.38 175 LEU A C 1
ATOM 1413 O O . LEU A 1 175 ? -8.062 10.015 1.211 1.00 86.38 175 LEU A O 1
ATOM 1417 N N . THR A 1 176 ? -9.025 11.988 0.718 1.00 90.88 176 THR A N 1
ATOM 1418 C CA . THR A 1 176 ? -10.313 11.448 0.290 1.00 90.88 176 THR A CA 1
ATOM 1419 C C . THR A 1 176 ? -10.662 11.927 -1.115 1.00 90.88 176 THR A C 1
ATOM 1421 O O . THR A 1 176 ? -10.079 12.875 -1.650 1.00 90.88 176 THR A O 1
ATOM 1424 N N . CYS A 1 177 ? -11.591 11.214 -1.742 1.00 94.00 177 CYS A N 1
ATOM 1425 C CA . CYS A 1 177 ? -12.245 11.621 -2.977 1.00 94.00 177 CYS A CA 1
ATOM 1426 C C . CYS A 1 177 ? -13.705 11.162 -2.953 1.00 94.00 177 CYS A C 1
ATOM 1428 O O . CYS A 1 177 ? -14.060 10.239 -2.212 1.00 94.00 177 CYS A O 1
ATOM 1430 N N . TYR A 1 178 ? -14.539 11.791 -3.769 1.00 95.44 178 TYR A N 1
ATOM 1431 C CA . TYR A 1 178 ? -15.932 11.441 -3.962 1.00 95.44 178 TYR A CA 1
ATOM 1432 C C . TYR A 1 178 ? -16.138 10.625 -5.245 1.00 95.44 178 TYR A C 1
ATOM 1434 O O . TYR A 1 178 ? -15.416 10.805 -6.226 1.00 95.44 178 TYR A O 1
ATOM 1442 N N . PRO A 1 179 ? -17.181 9.776 -5.302 1.00 96.12 179 PRO A N 1
ATOM 1443 C CA . PRO A 1 179 ? -17.467 8.957 -6.484 1.00 96.12 179 PRO A CA 1
ATOM 1444 C C . PRO A 1 179 ? -17.736 9.760 -7.766 1.00 96.12 179 PRO A C 1
ATOM 1446 O O . PRO A 1 179 ? -17.539 9.241 -8.863 1.00 96.12 179 PRO A O 1
ATOM 1449 N N . HIS 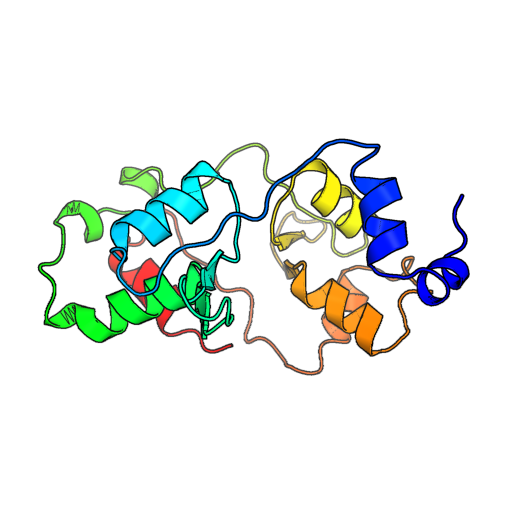A 1 180 ? -18.193 11.006 -7.623 1.00 96.81 180 HIS A N 1
ATOM 1450 C CA . HIS A 1 180 ? -18.527 11.911 -8.722 1.00 96.81 180 HIS A CA 1
ATOM 1451 C C . HIS A 1 180 ? -17.338 12.763 -9.192 1.00 96.81 180 HIS A C 1
ATOM 1453 O O . HIS A 1 180 ? -17.493 13.547 -10.125 1.00 96.81 180 HIS A O 1
ATOM 1459 N N . GLU A 1 181 ? -16.166 12.639 -8.562 1.00 97.44 181 GLU A N 1
ATOM 1460 C CA . GLU A 1 181 ? -14.969 13.339 -9.024 1.00 97.44 181 GLU A CA 1
ATOM 1461 C C . GLU A 1 181 ? -14.425 12.700 -10.312 1.00 97.44 181 GLU A C 1
ATOM 1463 O O . GLU A 1 181 ? -14.418 11.464 -10.425 1.00 97.44 181 GLU A O 1
ATOM 1468 N N . PRO A 1 182 ? -13.953 13.507 -11.281 1.00 97.00 182 PRO A N 1
ATOM 1469 C CA . PRO A 1 182 ? -13.212 13.020 -12.440 1.00 97.00 182 PRO A CA 1
ATOM 1470 C C . PRO A 1 182 ? -11.960 12.238 -12.034 1.00 97.00 182 PRO A C 1
ATOM 1472 O O . PRO A 1 182 ? -11.251 12.603 -11.095 1.00 97.00 182 PRO A O 1
ATOM 1475 N N . MET A 1 183 ? -11.640 11.176 -12.777 1.00 95.44 183 MET A N 1
ATOM 1476 C CA . MET A 1 183 ? -10.456 10.357 -12.493 1.00 95.44 183 MET A CA 1
ATOM 1477 C C . MET A 1 183 ? -9.145 11.149 -12.623 1.00 95.44 183 MET A C 1
ATOM 1479 O O . MET A 1 183 ? -8.189 10.862 -11.904 1.00 95.44 183 MET A O 1
ATOM 1483 N N . GLU A 1 184 ? -9.090 12.146 -13.512 1.00 93.75 184 GLU A N 1
ATOM 1484 C CA . GLU A 1 184 ? -7.936 13.048 -13.633 1.00 93.75 184 GLU A CA 1
ATOM 1485 C C . GLU A 1 184 ? -7.630 13.798 -12.331 1.00 93.75 184 GLU A C 1
ATOM 1487 O O . GLU A 1 184 ? -6.488 13.766 -11.876 1.00 93.75 184 GLU A O 1
ATOM 1492 N N . ASP A 1 185 ? -8.644 14.363 -11.674 1.00 94.50 185 ASP A N 1
ATOM 1493 C CA . ASP A 1 185 ? -8.470 15.118 -10.428 1.00 94.50 185 ASP A CA 1
ATOM 1494 C C . ASP A 1 185 ? -7.983 14.219 -9.284 1.00 94.50 185 ASP A C 1
ATOM 1496 O O . ASP A 1 185 ? -7.138 14.611 -8.471 1.00 94.50 185 ASP A O 1
ATOM 1500 N N . VAL A 1 186 ? -8.479 12.979 -9.239 1.00 94.38 186 VAL A N 1
ATOM 1501 C CA . VAL A 1 186 ? -8.065 11.981 -8.246 1.00 94.38 186 VAL A CA 1
ATOM 1502 C C . VAL A 1 186 ? -6.613 11.553 -8.466 1.00 94.38 186 VAL A C 1
ATOM 1504 O O . VAL A 1 186 ? -5.846 11.475 -7.504 1.00 94.38 186 VAL A O 1
ATOM 1507 N N . ILE A 1 187 ? -6.201 11.301 -9.714 1.00 92.19 187 ILE A N 1
ATOM 1508 C CA . ILE A 1 187 ? -4.806 10.960 -10.042 1.00 92.19 187 ILE A CA 1
ATOM 1509 C C . ILE A 1 187 ? -3.874 12.113 -9.680 1.00 92.19 187 ILE A C 1
ATOM 1511 O O . ILE A 1 187 ? -2.839 11.879 -9.052 1.00 92.19 187 ILE A O 1
ATOM 1515 N N . ASP A 1 188 ? -4.254 13.341 -10.026 1.00 91.50 188 ASP A N 1
ATOM 1516 C CA . ASP A 1 188 ? -3.500 14.545 -9.699 1.00 91.50 188 ASP A CA 1
ATOM 1517 C C . ASP A 1 188 ? -3.300 14.692 -8.191 1.00 91.50 188 ASP A C 1
ATOM 1519 O O . ASP A 1 188 ? -2.186 14.968 -7.741 1.00 91.50 188 ASP A O 1
ATOM 1523 N N . ARG A 1 189 ? -4.354 14.462 -7.397 1.00 91.81 189 ARG A N 1
ATOM 1524 C CA . ARG A 1 189 ? -4.273 14.486 -5.930 1.00 91.81 189 ARG A CA 1
ATOM 1525 C C . ARG A 1 189 ? -3.299 13.431 -5.410 1.00 91.81 189 ARG A C 1
ATOM 1527 O O . ARG A 1 189 ? -2.421 13.755 -4.621 1.00 91.81 189 ARG A O 1
ATOM 1534 N N . ILE A 1 190 ? -3.394 12.191 -5.895 1.00 90.12 190 ILE A N 1
ATOM 1535 C CA . ILE A 1 190 ? -2.494 11.102 -5.475 1.00 90.12 190 ILE A CA 1
ATOM 1536 C C . ILE A 1 190 ? -1.034 11.394 -5.864 1.00 90.12 190 ILE A C 1
ATOM 1538 O O . ILE A 1 190 ? -0.118 11.055 -5.115 1.00 90.12 190 ILE A O 1
ATOM 1542 N N . ALA A 1 191 ? -0.794 11.985 -7.036 1.00 87.88 191 ALA A N 1
ATOM 1543 C CA . ALA A 1 191 ? 0.553 12.229 -7.545 1.00 87.88 191 ALA A CA 1
ATOM 1544 C C . ALA A 1 191 ? 1.245 13.443 -6.900 1.00 87.88 191 ALA A C 1
ATOM 1546 O O . ALA A 1 191 ? 2.471 13.422 -6.735 1.00 87.88 191 ALA A O 1
ATOM 1547 N N . LYS A 1 192 ? 0.476 14.483 -6.544 1.00 84.44 192 LYS A N 1
ATOM 1548 C CA . LYS A 1 192 ? 0.969 15.698 -5.870 1.00 84.44 192 LYS A CA 1
ATOM 1549 C C . LYS A 1 192 ? 1.328 15.450 -4.409 1.00 84.44 192 LYS A C 1
ATOM 1551 O O . LYS A 1 192 ? 2.244 16.091 -3.900 1.00 84.44 192 LYS A O 1
ATOM 1556 N N . GLU A 1 193 ? 0.658 14.498 -3.773 1.00 74.62 193 GLU A N 1
ATOM 1557 C CA . GLU A 1 193 ? 0.875 14.158 -2.373 1.00 74.62 193 GLU A CA 1
ATOM 1558 C C . GLU A 1 193 ? 2.279 13.594 -2.125 1.00 74.62 193 GLU A C 1
ATOM 1560 O O . GLU A 1 193 ? 2.678 12.516 -2.597 1.00 74.62 193 GLU A O 1
ATOM 1565 N N . GLN A 1 194 ? 3.073 14.392 -1.408 1.00 55.34 194 GLN A N 1
ATOM 1566 C CA . GLN A 1 194 ? 4.443 14.077 -1.042 1.00 55.34 194 GLN A CA 1
ATOM 1567 C C . GLN A 1 194 ? 4.445 13.290 0.269 1.00 55.34 194 GLN A C 1
ATOM 1569 O O . GLN A 1 194 ? 4.137 13.812 1.331 1.00 55.34 194 GLN A O 1
ATOM 1574 N N . VAL A 1 195 ? 4.865 12.029 0.175 1.00 48.22 195 VAL A N 1
ATOM 1575 C CA . VAL A 1 195 ? 5.544 11.337 1.284 1.00 48.22 195 VAL A CA 1
ATOM 1576 C C . VAL A 1 195 ? 6.908 10.937 0.780 1.00 48.22 195 VAL A C 1
ATOM 1578 O O . VAL A 1 195 ? 6.916 10.327 -0.326 1.00 48.22 195 VAL A O 1
#

Foldseek 3Di:
DPQPVCVVVDDPVRVCCVVCVPPDDDQAEAEPPDDPVVVVVSCVVVVHAWHFHAHPPPRDGPDIDGPLVSLLVCVVCVVVDDDDPLLQAFLQVVVPDDDPPAAAAEQQAFQVVVVVCCVPVVDFWHFYAYPVRDGPDIGGPVLVVVCVVVVVVNRRRGGNNVSVVPDPDPDPDDDDDDRRDRNNVVSVSSNPDDD

Sequence (195 aa):
QVQIYEVEEHKIETWRELYLQGSLKPLVYISPSNSLFDAVYSLIKHKIHRLPVIEPVSGNVLHILTHKRILKFLHIFDSTIPKPRFLKKTVQELCIGTFRDLAVVPETAPVYTALEIFVDRRVSALPVINDAGQVVGLYSRFDVIHLAAQKTYNNLDISVREALRQRSVCLEGVLTCYPHEPMEDVIDRIAKEQV

InterPro domains:
  IPR000644 CBS domain [PF00571] (25-75)
  IPR000644 CBS domain [PF00571] (100-147)
  IPR000644 CBS domain [PS51371] (23-83)
  IPR000644 CBS domain [PS51371] (98-158)
  IPR000644 CBS domain [SM00116] (26-75)
  IPR000644 CBS domain [SM00116] (101-149)
  IPR046342 CBS domain superfamily [G3DSA:3.10.580.10] (1-76)
  IPR046342 CBS domain superfamily [G3DSA:3.10.580.10] (77-195)
  IPR046342 CBS domain superfamily [SSF54631] (3-76)
  IPR046342 CBS domain superfamily [SSF54631] (86-194)
  IPR050511 AMP-activated protein kinase gamma/SDS23 families [PTHR13780] (2-195)

Organism: Thryothorus ludovicianus (NCBI:txid74200)

pLDDT: mean 88.11, std 11.92, range [44.0, 98.12]